Protein AF-A0AA39N416-F1 (afdb_monomer)

Mean predicted aligned error: 7.19 Å

Nearest PDB structures (foldseek):
  3iay-assembly1_A  TM=9.345E-01  e=3.808E-28  Saccharomyces cerevisiae
  6p1h-assembly1_A  TM=9.348E-01  e=5.097E-28  Saccharomyces cerevisiae S288C
  7kc0-assembly1_A  TM=9.257E-01  e=5.248E-27  Saccharomyces cerevisiae
  6tny-assembly1_A  TM=9.211E-01  e=3.018E-24  Homo sapiens
  8ojd-assembly1_A  TM=7.834E-01  e=2.393E-16  Human alphaherpesvirus 1 strain KOS

Sequence (321 aa):
MSCQDLGGWVKFPAKKYEVMPDAERQCRTQIEIEISHDEVVTYEDRGNSPLRVLSFDIECMYDTENKSVPSIHPIIQISNMVVRMGESEPFLRAIFTLNSCDLIEDVYVCSYSSESKLLEAWQDFIHDVDPDVLTGFNILNFDLWFIIERAQKLATLNVELSRSKGSLAKHVNYNFYSDRYGSREGRNVQIPGRVVLDLFRHLPRNHSTFKLQNYGLKDVAKCLLGDGPDSQKMDLSYQSITELQEGPEANGATRRKMAVYCLQDARLPLKLLHKYGIVEGYLQKGKEKQVPFANLLGPSHALQELGVPNARASQAVISDF

InterPro domains:
  IPR006133 DNA-directed DNA polymerase, family B, exonuclease domain [PF03104] (11-220)
  IPR012337 Ribonuclease H-like superfamily [SSF53098] (7-300)
  IPR036397 Ribonuclease H superfamily [G3DSA:3.30.420.10] (50-276)
  IPR050240 DNA polymerase type-B [PTHR10322] (7-297)

Structure (mmCIF, N/CA/C/O backbone):
data_AF-A0AA39N416-F1
#
_entry.id   AF-A0AA39N416-F1
#
loop_
_atom_site.group_PDB
_atom_site.id
_atom_site.type_symbol
_atom_site.label_atom_id
_atom_site.label_alt_id
_atom_site.label_comp_id
_atom_site.label_asym_id
_atom_site.label_entity_id
_atom_site.label_seq_id
_atom_site.pdbx_PDB_ins_code
_atom_site.Cartn_x
_atom_site.Cartn_y
_atom_site.Cartn_z
_atom_site.occupancy
_atom_site.B_iso_or_equiv
_atom_site.auth_seq_id
_atom_site.auth_comp_id
_atom_site.auth_asym_id
_atom_site.auth_atom_id
_atom_site.pdbx_PDB_model_num
ATOM 1 N N . MET A 1 1 ? 1.320 -17.222 20.325 1.00 38.66 1 MET A N 1
ATOM 2 C CA . MET A 1 1 ? 0.067 -16.943 21.058 1.00 38.66 1 MET A CA 1
ATOM 3 C C . MET A 1 1 ? -0.750 -16.023 20.176 1.00 38.66 1 MET A C 1
ATOM 5 O O . MET A 1 1 ? -0.253 -14.949 19.870 1.00 38.66 1 MET A O 1
ATOM 9 N N . SER A 1 2 ? -1.915 -16.451 19.684 1.00 52.81 2 SER A N 1
ATOM 10 C CA . SER A 1 2 ? -2.815 -15.544 18.963 1.00 52.81 2 SER A CA 1
ATOM 11 C C . SER A 1 2 ? -3.306 -14.498 19.960 1.00 52.81 2 SER A C 1
ATOM 13 O O . SER A 1 2 ? -4.008 -14.850 20.908 1.00 52.81 2 SER A O 1
ATOM 15 N N . CYS A 1 3 ? -2.877 -13.249 19.804 1.00 59.75 3 CYS A N 1
ATOM 16 C CA . CYS A 1 3 ? -3.347 -12.161 20.649 1.00 59.75 3 CYS A CA 1
ATOM 17 C C . CYS A 1 3 ? -4.825 -11.930 20.311 1.00 59.75 3 CYS A C 1
ATOM 19 O O . CYS A 1 3 ? -5.144 -11.532 19.193 1.00 59.75 3 CYS A O 1
ATOM 21 N N . GLN A 1 4 ? -5.724 -12.312 21.215 1.00 65.69 4 GLN A N 1
ATOM 22 C CA . GLN A 1 4 ? -7.151 -12.020 21.100 1.00 65.69 4 GLN A CA 1
ATOM 23 C C . GLN A 1 4 ? -7.400 -10.594 21.613 1.00 65.69 4 GLN A C 1
ATOM 25 O O . GLN A 1 4 ? -6.540 -10.020 22.281 1.00 65.69 4 GLN A O 1
ATOM 30 N N . ASP A 1 5 ? -8.558 -10.028 21.284 1.00 74.00 5 ASP A N 1
ATOM 31 C CA . ASP A 1 5 ? -9.076 -8.817 21.928 1.00 74.00 5 ASP A CA 1
ATOM 32 C C . ASP A 1 5 ? -8.282 -7.531 21.638 1.00 74.00 5 ASP A C 1
ATOM 34 O O . ASP A 1 5 ? -8.071 -6.683 22.510 1.00 74.00 5 ASP A O 1
ATOM 38 N N . LEU A 1 6 ? -7.844 -7.348 20.392 1.00 73.88 6 LEU A N 1
ATOM 39 C CA . LEU A 1 6 ? -6.970 -6.237 20.000 1.00 73.88 6 LEU A CA 1
ATOM 40 C C . LEU A 1 6 ? -7.717 -4.918 19.731 1.00 73.88 6 LEU A C 1
ATOM 42 O O . LEU A 1 6 ? -7.099 -3.857 19.737 1.00 73.88 6 LEU A O 1
ATOM 46 N N . GLY A 1 7 ? -9.036 -4.957 19.512 1.00 71.25 7 GLY A N 1
ATOM 47 C CA . GLY A 1 7 ? -9.873 -3.792 19.195 1.00 71.25 7 GLY A CA 1
ATOM 48 C C . GLY A 1 7 ? -10.951 -3.492 20.241 1.00 71.25 7 GLY A C 1
ATOM 49 O O . GLY A 1 7 ? -11.209 -4.289 21.144 1.00 71.25 7 GLY A O 1
ATOM 50 N N . GLY A 1 8 ? -11.577 -2.317 20.121 1.00 81.88 8 GLY A N 1
ATOM 51 C CA . GLY A 1 8 ? -12.816 -1.988 20.829 1.00 81.88 8 GLY A CA 1
ATOM 52 C C . GLY A 1 8 ? -14.023 -2.314 19.953 1.00 81.88 8 GLY A C 1
ATOM 53 O O . GLY A 1 8 ? -14.081 -1.867 18.809 1.00 81.88 8 GLY A O 1
ATOM 54 N N . TRP A 1 9 ? -14.977 -3.080 20.481 1.00 86.62 9 TRP A N 1
ATOM 55 C CA . TRP A 1 9 ? -16.228 -3.381 19.790 1.00 86.62 9 TRP A CA 1
ATOM 56 C C . TRP A 1 9 ? -17.312 -2.372 20.160 1.00 86.62 9 TRP A C 1
ATOM 58 O O . TRP A 1 9 ? -17.492 -2.016 21.327 1.00 86.62 9 TRP A O 1
ATOM 68 N N . VAL A 1 10 ? -18.063 -1.943 19.150 1.00 90.56 10 VAL A N 1
ATOM 69 C CA . VAL A 1 10 ? -19.269 -1.128 19.309 1.00 90.56 10 VAL A CA 1
ATOM 70 C C . VAL A 1 10 ? -20.467 -1.885 18.758 1.00 90.56 10 VAL A C 1
ATOM 72 O O . VAL A 1 10 ? -20.343 -2.686 17.829 1.00 90.56 10 VAL A O 1
ATOM 75 N N . LYS A 1 11 ? -21.637 -1.628 19.334 1.00 92.81 11 LYS A N 1
ATOM 76 C CA . LYS A 1 11 ? -22.915 -2.150 18.866 1.00 92.81 11 LYS A CA 1
ATOM 77 C C . LYS A 1 11 ? -23.850 -0.991 18.567 1.00 92.81 11 LYS A C 1
ATOM 79 O O . LYS A 1 11 ? -24.003 -0.077 19.371 1.00 92.81 11 LYS A O 1
ATOM 84 N N . PHE A 1 12 ? -24.521 -1.099 17.429 1.00 95.50 12 PHE A N 1
ATOM 85 C CA . PHE A 1 12 ? -25.603 -0.216 17.018 1.00 95.50 12 PHE A CA 1
ATOM 86 C C . PHE A 1 12 ? -26.931 -0.906 17.365 1.00 95.50 12 PHE A C 1
ATOM 88 O O . PHE A 1 12 ? -27.256 -1.931 16.754 1.00 95.50 12 PHE A O 1
ATOM 95 N N . PRO A 1 13 ? -27.674 -0.454 18.395 1.00 95.56 13 PRO A N 1
ATOM 96 C CA . PRO A 1 13 ? -28.898 -1.127 18.812 1.00 95.56 13 PRO A CA 1
ATOM 97 C C . PRO A 1 13 ? -29.963 -1.105 17.709 1.00 95.56 13 PRO A C 1
ATOM 99 O O . PRO A 1 13 ? -30.133 -0.118 16.994 1.00 95.56 13 PRO A O 1
ATOM 102 N N . ALA A 1 14 ? -30.713 -2.201 17.574 1.00 94.81 14 ALA A N 1
ATOM 103 C CA . ALA A 1 14 ? -31.780 -2.286 16.582 1.00 94.81 14 ALA A CA 1
ATOM 104 C C . ALA A 1 14 ? -32.807 -1.159 16.783 1.00 94.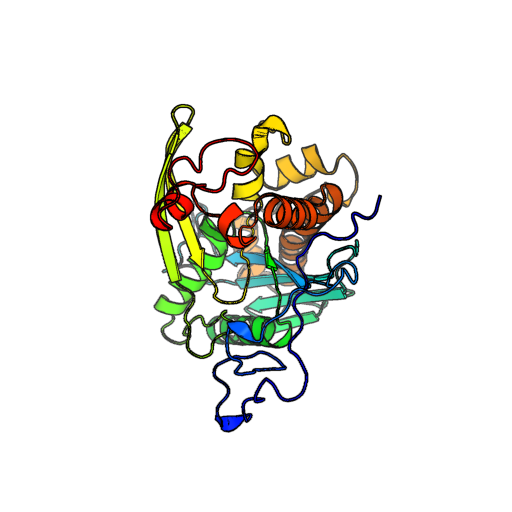81 14 ALA A C 1
ATOM 106 O O . ALA A 1 14 ? -33.177 -0.856 17.918 1.00 94.81 14 ALA A O 1
ATOM 107 N N . LYS A 1 15 ? -33.302 -0.589 15.675 1.00 95.62 15 LYS A N 1
ATOM 108 C CA . LYS A 1 15 ? -34.262 0.534 15.646 1.00 95.62 15 LYS A CA 1
ATOM 109 C C . LYS A 1 15 ? -33.724 1.870 16.182 1.00 95.62 15 LYS A C 1
ATOM 111 O O . LYS A 1 15 ? -34.514 2.791 16.359 1.00 95.62 15 LYS A O 1
ATOM 116 N N . 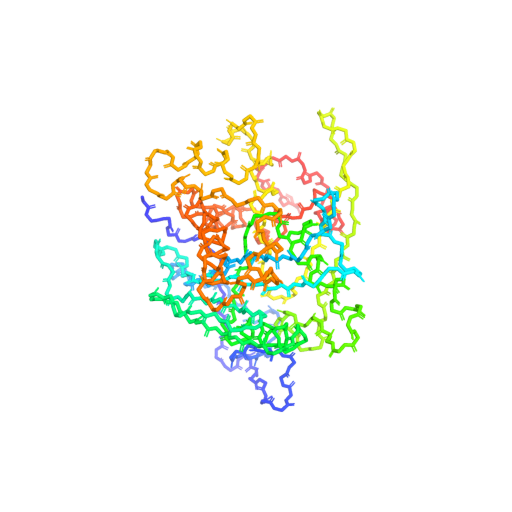LYS A 1 16 ? -32.421 1.976 16.458 1.00 97.50 16 LYS A N 1
ATOM 117 C CA . LYS A 1 16 ? -31.767 3.232 16.864 1.00 97.50 16 LYS A CA 1
ATOM 118 C C . LYS A 1 16 ? -30.955 3.889 15.751 1.00 97.50 16 LYS A C 1
ATOM 120 O O . LYS A 1 16 ? -30.451 4.982 15.953 1.00 97.50 16 LYS A O 1
ATOM 125 N N . TYR A 1 17 ? -30.837 3.230 14.602 1.00 97.19 17 TYR A N 1
ATOM 126 C CA . TYR A 1 17 ? -30.134 3.734 13.431 1.00 97.19 17 TYR A CA 1
ATOM 127 C C . TYR A 1 17 ? -31.017 3.645 12.190 1.00 97.19 17 TYR A C 1
ATOM 129 O O . TYR A 1 17 ? -31.892 2.776 12.097 1.00 97.19 17 TYR A O 1
ATOM 137 N N . GLU A 1 18 ? -30.727 4.504 11.225 1.00 97.19 18 GLU A N 1
ATOM 138 C CA . GLU A 1 18 ? -31.284 4.461 9.880 1.00 97.19 18 GLU A CA 1
ATOM 139 C C . GLU A 1 18 ? -30.221 3.936 8.920 1.00 97.19 18 GLU A C 1
ATOM 141 O O . GLU A 1 18 ? -29.050 4.295 9.018 1.00 97.19 18 GLU A O 1
ATOM 146 N N . VAL A 1 19 ? -30.606 3.039 8.012 1.00 96.31 19 VAL A N 1
ATOM 147 C CA . VAL A 1 19 ? -29.7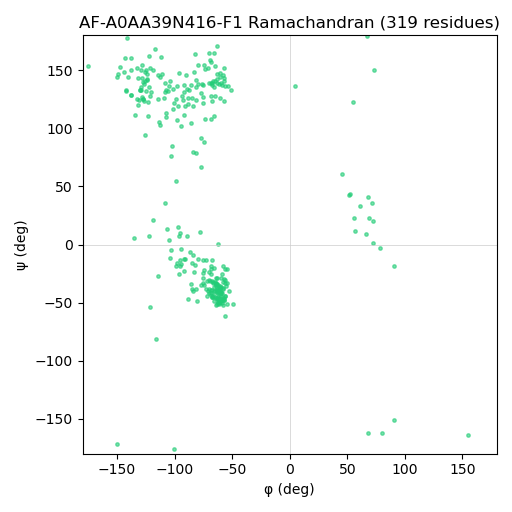08 2.569 6.950 1.00 96.31 19 VAL A CA 1
ATOM 148 C C . VAL A 1 19 ? -29.847 3.516 5.772 1.00 96.31 19 VAL A C 1
ATOM 150 O O . VAL A 1 19 ? -30.957 3.709 5.278 1.00 96.31 19 VAL A O 1
ATOM 153 N N . MET A 1 20 ? -28.729 4.068 5.308 1.00 96.56 20 MET A N 1
ATOM 154 C CA . MET A 1 20 ? -28.727 5.011 4.196 1.00 96.56 20 MET A CA 1
ATOM 155 C C . MET A 1 20 ? -29.115 4.313 2.883 1.00 96.56 20 MET A C 1
ATOM 157 O O . MET A 1 20 ? -28.490 3.303 2.519 1.00 96.56 20 MET A O 1
ATOM 161 N N . PRO A 1 21 ? -30.112 4.837 2.142 1.00 95.12 21 PRO A N 1
ATOM 162 C CA . PRO A 1 21 ? -30.450 4.347 0.811 1.00 95.12 21 PRO A CA 1
ATOM 163 C C . PRO A 1 21 ? -29.255 4.425 -0.143 1.00 95.12 21 PRO A C 1
ATOM 165 O O . PRO A 1 21 ? -28.476 5.373 -0.100 1.00 95.12 21 PRO A O 1
ATOM 168 N N . ASP A 1 22 ? -29.134 3.468 -1.064 1.00 91.75 22 ASP A N 1
ATOM 169 C CA . ASP A 1 22 ? -27.980 3.361 -1.974 1.00 91.75 22 ASP A CA 1
ATOM 170 C C . ASP A 1 22 ? -27.713 4.639 -2.787 1.00 91.75 22 ASP A C 1
ATOM 172 O O . ASP A 1 22 ? -26.555 4.997 -3.012 1.00 91.75 22 ASP A O 1
ATOM 176 N N . ALA A 1 23 ? -28.776 5.342 -3.192 1.00 93.19 23 ALA A N 1
ATOM 177 C CA . ALA A 1 23 ? -28.697 6.597 -3.941 1.00 93.19 23 ALA A CA 1
ATOM 178 C C . ALA A 1 23 ? -28.135 7.774 -3.119 1.00 93.19 23 ALA A C 1
ATOM 180 O O . ALA A 1 23 ? -27.647 8.741 -3.700 1.00 93.19 23 ALA A O 1
ATOM 181 N N . GLU A 1 24 ? -28.188 7.687 -1.790 1.00 94.56 24 GLU A N 1
ATOM 182 C CA . GLU A 1 24 ? -27.774 8.741 -0.856 1.00 94.56 24 GLU A CA 1
ATOM 183 C C . GLU A 1 24 ? -26.421 8.441 -0.194 1.00 94.56 24 GLU A C 1
ATOM 185 O O . GLU A 1 24 ? -25.816 9.330 0.402 1.00 94.56 24 GLU A O 1
ATOM 190 N N . ARG A 1 25 ? -25.904 7.211 -0.344 1.00 93.69 25 ARG A N 1
ATOM 191 C CA . ARG A 1 25 ? -24.628 6.788 0.248 1.00 93.69 25 ARG A CA 1
ATOM 192 C C . ARG A 1 25 ? -23.469 7.667 -0.191 1.00 93.69 25 ARG A C 1
ATOM 194 O O . ARG A 1 25 ? -23.130 7.727 -1.382 1.00 93.69 25 ARG A O 1
ATOM 201 N N . GLN A 1 26 ? -22.777 8.237 0.785 1.00 94.06 26 GLN A N 1
ATOM 202 C CA . GLN A 1 26 ? -21.568 9.028 0.581 1.00 94.06 26 GLN A CA 1
ATOM 203 C C . GLN A 1 26 ? -20.301 8.176 0.657 1.00 94.06 26 GLN A C 1
ATOM 205 O O . GLN A 1 26 ? -19.227 8.630 0.261 1.00 94.06 26 GLN A O 1
ATOM 210 N N . CYS A 1 27 ? -20.404 6.935 1.130 1.00 94.06 27 CYS A N 1
ATOM 211 C CA . CYS A 1 27 ? -19.285 6.018 1.270 1.00 94.06 27 CYS A CA 1
ATOM 212 C C . CYS A 1 27 ? -19.373 4.836 0.293 1.00 94.06 27 CYS A C 1
ATOM 214 O O . CYS A 1 27 ? -20.413 4.514 -0.282 1.00 94.06 27 CYS A O 1
ATOM 216 N N . ARG A 1 28 ? -18.227 4.183 0.088 1.00 92.38 28 ARG A N 1
ATOM 217 C CA . ARG A 1 28 ? -18.050 2.955 -0.706 1.00 92.38 28 ARG A CA 1
ATOM 218 C C . ARG A 1 28 ? -18.233 1.689 0.142 1.00 92.38 28 ARG A C 1
ATOM 220 O O . ARG A 1 28 ? -17.966 0.589 -0.325 1.00 92.38 28 ARG A O 1
ATOM 227 N N . THR A 1 29 ? -18.655 1.834 1.398 1.00 94.00 29 THR A N 1
ATOM 228 C CA . THR A 1 29 ? -18.848 0.722 2.330 1.00 94.00 29 THR A CA 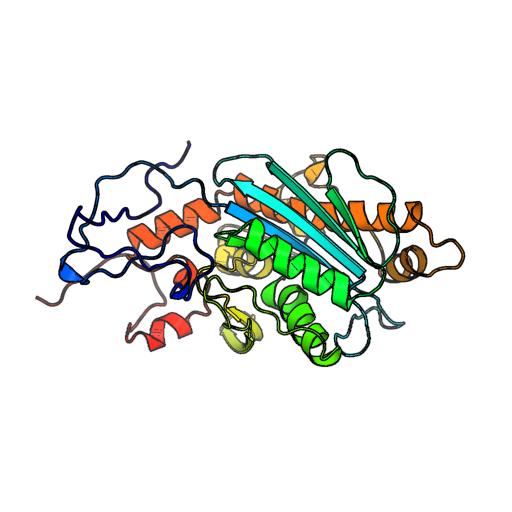1
ATOM 229 C C . THR A 1 29 ? -20.111 -0.072 2.006 1.00 94.00 29 THR A C 1
ATOM 231 O O . THR A 1 29 ? -21.082 0.429 1.437 1.00 94.00 29 THR A O 1
ATOM 234 N N . GLN A 1 30 ? -20.115 -1.343 2.412 1.00 94.06 30 GLN A N 1
ATOM 235 C CA . GLN A 1 30 ? -21.261 -2.237 2.217 1.00 94.06 30 GLN A CA 1
ATOM 236 C C . GLN A 1 30 ? -22.504 -1.762 2.983 1.00 94.06 30 GLN A C 1
ATOM 238 O O . GLN A 1 30 ? -23.626 -1.932 2.506 1.00 94.06 30 GLN A O 1
ATOM 243 N N . ILE A 1 31 ? -22.290 -1.164 4.156 1.00 93.94 31 ILE A N 1
ATOM 244 C CA . ILE A 1 31 ? -23.319 -0.645 5.054 1.00 93.94 31 ILE A CA 1
ATOM 245 C C . ILE A 1 31 ? -22.937 0.794 5.418 1.00 93.94 31 ILE A C 1
ATOM 247 O O . ILE A 1 31 ? -21.785 1.064 5.768 1.00 93.94 31 ILE A O 1
ATOM 251 N N . GLU A 1 32 ? -23.904 1.702 5.330 1.00 96.31 32 GLU A N 1
ATOM 252 C CA . GLU A 1 32 ? -23.809 3.094 5.769 1.00 96.31 32 GLU A CA 1
ATOM 253 C C . GLU A 1 32 ? -25.049 3.374 6.619 1.00 96.31 32 GLU A C 1
ATOM 255 O O . GLU A 1 32 ? -26.170 3.080 6.197 1.00 96.31 32 GLU A O 1
ATOM 260 N N . ILE A 1 33 ? -24.839 3.833 7.852 1.00 95.88 33 ILE A N 1
ATOM 261 C CA . ILE A 1 33 ? -25.911 4.091 8.814 1.00 95.88 33 ILE A CA 1
ATOM 262 C C . ILE A 1 33 ? -25.767 5.485 9.403 1.00 95.88 33 ILE A C 1
ATOM 264 O O . ILE A 1 33 ? -24.651 5.968 9.590 1.00 95.88 33 ILE A O 1
ATOM 268 N N . GLU A 1 34 ? -26.898 6.071 9.764 1.00 96.00 34 GLU A N 1
ATOM 269 C CA . GLU A 1 34 ? -26.972 7.257 10.606 1.00 96.00 34 GLU A CA 1
ATOM 270 C C . GLU A 1 34 ? -27.512 6.858 11.980 1.00 96.00 34 GLU A C 1
ATOM 272 O O . GLU A 1 34 ? -28.484 6.109 12.095 1.00 96.00 34 GLU A O 1
ATOM 277 N N . ILE A 1 35 ? -26.839 7.306 13.037 1.00 96.50 35 ILE A N 1
ATOM 278 C CA . ILE A 1 35 ? -27.197 7.012 14.425 1.00 96.50 35 ILE A CA 1
ATOM 279 C C . ILE A 1 35 ? -26.777 8.177 15.318 1.00 96.50 35 ILE A C 1
ATOM 281 O O . ILE A 1 35 ? -25.718 8.774 15.116 1.00 96.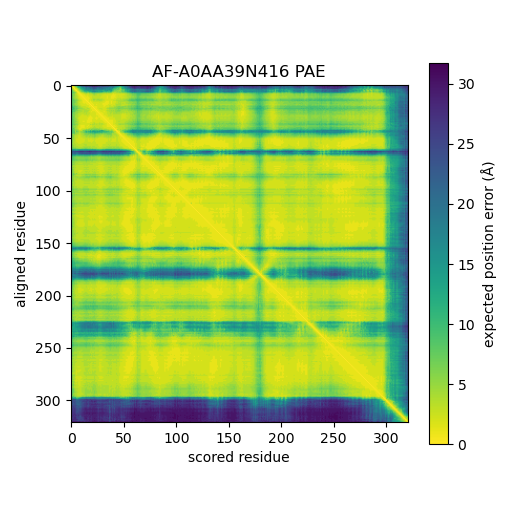50 35 ILE A O 1
ATOM 285 N N . SER A 1 36 ? -27.581 8.474 16.340 1.00 96.88 36 SER A N 1
ATOM 286 C CA . SER A 1 36 ? -27.190 9.434 17.372 1.00 96.88 36 SER A CA 1
ATOM 287 C C . SER A 1 36 ? -26.033 8.892 18.218 1.00 96.88 36 SER A C 1
ATOM 289 O O . SER A 1 36 ? -26.027 7.730 18.623 1.00 96.88 36 SER A O 1
ATOM 291 N N . HIS A 1 37 ? -25.047 9.736 18.514 1.00 92.38 37 HIS A N 1
ATOM 292 C CA . HIS A 1 37 ? -23.815 9.340 19.210 1.00 92.38 37 HIS A CA 1
ATOM 293 C C . HIS A 1 37 ? -24.028 8.673 20.587 1.00 92.38 37 HIS A C 1
ATOM 295 O O . HIS A 1 37 ? -23.236 7.825 20.985 1.00 92.38 37 HIS A O 1
ATOM 301 N N . ASP A 1 38 ? -25.102 9.026 21.292 1.00 95.38 38 ASP A N 1
ATOM 302 C CA . ASP A 1 38 ? -25.491 8.557 22.624 1.00 95.38 38 ASP A CA 1
ATOM 303 C C . ASP A 1 38 ? -26.259 7.227 22.589 1.00 95.38 38 ASP A C 1
ATOM 305 O O . ASP A 1 38 ? -26.453 6.593 23.623 1.00 95.38 38 ASP A O 1
ATOM 309 N N . GLU A 1 39 ? -26.645 6.767 21.397 1.00 96.38 39 GLU A N 1
ATOM 310 C CA . GLU A 1 39 ? -27.249 5.449 21.177 1.00 96.38 39 GLU A CA 1
ATOM 311 C C . GLU A 1 39 ? -26.198 4.374 20.847 1.00 96.38 39 GLU A C 1
ATOM 313 O O . GLU A 1 39 ? -26.501 3.178 20.861 1.00 96.38 39 GLU A O 1
ATOM 318 N N . VAL A 1 40 ? -24.953 4.768 20.548 1.00 93.88 40 VAL A N 1
ATOM 319 C CA . VAL A 1 40 ? -23.848 3.832 20.306 1.00 93.88 40 VAL A CA 1
ATOM 320 C C . VAL A 1 40 ? -23.383 3.262 21.640 1.00 93.88 40 VAL A C 1
ATOM 322 O O . VAL A 1 40 ? -22.953 3.992 22.529 1.00 93.88 40 VAL A O 1
ATOM 325 N N . VAL A 1 41 ? -23.423 1.937 21.776 1.00 92.88 41 VAL A N 1
ATOM 326 C CA . VAL A 1 41 ? -23.005 1.263 23.010 1.00 92.88 41 VAL A CA 1
ATOM 327 C C . VAL A 1 41 ? -21.726 0.472 22.790 1.00 92.88 41 VAL A C 1
ATOM 329 O O . VAL A 1 41 ? -21.491 -0.086 21.713 1.00 92.88 41 VAL A O 1
ATOM 332 N N . THR A 1 42 ? -20.894 0.390 23.825 1.00 88.62 42 THR A N 1
ATOM 333 C CA . THR A 1 42 ? -19.790 -0.569 23.842 1.00 88.62 42 THR A CA 1
ATOM 334 C C . THR A 1 42 ? -20.352 -1.986 23.802 1.00 88.62 42 THR A C 1
ATOM 336 O O . THR A 1 42 ? -21.445 -2.266 24.303 1.00 88.62 42 THR A O 1
ATOM 339 N N . TYR A 1 43 ? -19.623 -2.888 23.160 1.00 85.25 43 TYR A N 1
ATOM 340 C CA . TYR A 1 43 ? -20.005 -4.288 23.076 1.00 85.25 43 TYR A CA 1
ATOM 341 C C . TYR A 1 43 ? -18.916 -5.174 23.670 1.00 85.25 43 TYR A C 1
ATOM 343 O O . TYR A 1 43 ? -17.741 -4.804 23.688 1.00 85.25 43 TYR A O 1
ATOM 351 N N . GLU A 1 44 ? -19.330 -6.330 24.188 1.00 81.12 44 GLU A N 1
ATOM 352 C CA . GLU A 1 44 ? -18.404 -7.359 24.656 1.00 81.12 44 GLU A CA 1
ATOM 353 C C . GLU A 1 44 ? -17.461 -7.789 23.527 1.00 81.12 44 GLU A C 1
ATOM 355 O O . GLU A 1 44 ? -17.809 -7.712 22.343 1.00 81.12 44 GLU A O 1
ATOM 360 N N . ASP A 1 45 ? -16.264 -8.240 23.890 1.00 78.12 45 ASP A N 1
ATOM 361 C CA . ASP A 1 45 ? -15.285 -8.648 22.893 1.00 78.12 45 ASP A CA 1
ATOM 362 C C . ASP A 1 45 ? -15.767 -9.880 22.118 1.00 78.12 45 ASP A C 1
ATOM 364 O O . ASP A 1 45 ? -16.301 -10.839 22.683 1.00 78.12 45 ASP A O 1
ATOM 368 N N . ARG A 1 46 ? -15.594 -9.843 20.798 1.00 80.25 46 ARG A N 1
ATOM 369 C CA . ARG A 1 46 ? -15.917 -10.949 19.883 1.00 80.25 46 ARG A CA 1
ATOM 370 C C . ARG A 1 46 ? -14.671 -11.442 19.153 1.00 80.25 46 ARG A C 1
ATOM 372 O O . ARG A 1 46 ? -14.781 -12.081 18.107 1.00 80.25 46 ARG A O 1
ATOM 379 N N . GLY A 1 47 ? -13.496 -11.160 19.714 1.00 84.38 47 GLY A N 1
ATOM 380 C CA . GLY A 1 47 ? -12.208 -11.440 19.110 1.00 84.38 47 GLY A CA 1
ATOM 381 C C . GLY A 1 47 ? -11.834 -10.387 18.073 1.00 84.38 47 GLY A C 1
ATOM 382 O O . GLY A 1 47 ? -12.368 -9.280 18.034 1.00 84.38 47 GLY A O 1
ATOM 383 N N . ASN A 1 48 ? -10.886 -10.727 17.207 1.00 85.56 48 ASN A N 1
ATOM 384 C CA . ASN A 1 48 ? -10.365 -9.775 16.235 1.00 85.56 48 ASN A CA 1
ATOM 385 C C . ASN A 1 48 ? -11.199 -9.772 14.952 1.00 85.56 48 ASN A C 1
ATOM 387 O O . ASN A 1 48 ? -11.461 -10.827 14.372 1.00 85.56 48 ASN A O 1
ATOM 391 N N . SER A 1 49 ? -11.547 -8.577 14.469 1.00 88.12 49 SER A N 1
ATOM 392 C CA . SER A 1 49 ? -12.082 -8.423 13.115 1.00 88.12 49 SER A CA 1
ATOM 393 C C . SER A 1 49 ? -11.038 -8.889 12.086 1.00 88.12 49 SER A C 1
ATOM 395 O O . SER A 1 49 ? -9.854 -8.572 12.253 1.00 88.12 49 SER A O 1
ATOM 397 N N . PRO A 1 50 ? -11.430 -9.621 11.026 1.00 91.12 50 PRO A N 1
ATOM 398 C CA . PRO A 1 50 ? -10.513 -10.109 9.998 1.00 91.12 50 PRO A CA 1
ATOM 399 C C . PRO A 1 50 ? -10.117 -8.979 9.033 1.00 91.12 50 PRO A C 1
ATOM 401 O O . PRO A 1 50 ? -10.484 -8.998 7.856 1.00 91.12 50 PRO A O 1
ATOM 404 N N . LEU A 1 51 ? -9.387 -7.983 9.545 1.00 95.19 51 LEU A N 1
ATOM 405 C CA . LEU A 1 51 ? -8.991 -6.792 8.794 1.00 95.19 51 LEU A CA 1
ATOM 406 C C . LEU A 1 51 ? -8.236 -7.175 7.521 1.00 95.19 51 LEU A C 1
ATOM 408 O O . LEU A 1 51 ? -7.338 -8.020 7.556 1.00 95.19 51 LEU A O 1
ATOM 412 N N . ARG A 1 52 ? -8.563 -6.525 6.405 1.00 98.31 52 ARG A N 1
ATOM 413 C CA . ARG A 1 52 ? -7.844 -6.701 5.139 1.00 98.31 52 ARG A CA 1
ATOM 414 C C . ARG A 1 52 ? -6.615 -5.800 5.123 1.00 98.31 52 ARG A C 1
ATOM 416 O O . ARG A 1 52 ? -6.734 -4.576 5.179 1.00 98.31 52 ARG A O 1
ATOM 423 N N . VAL A 1 53 ? -5.439 -6.409 5.019 1.00 98.62 53 VAL A N 1
ATOM 424 C CA . VAL A 1 53 ? -4.153 -5.719 4.903 1.00 98.62 53 VAL A CA 1
ATOM 425 C C . VAL A 1 53 ? -3.653 -5.888 3.474 1.00 98.62 53 VAL A C 1
ATOM 427 O O . VAL A 1 53 ? -3.341 -7.002 3.053 1.00 98.62 53 VAL A O 1
ATOM 430 N N . LEU A 1 54 ? -3.594 -4.786 2.730 1.00 98.88 54 LEU A N 1
ATOM 431 C CA . LEU A 1 54 ? -3.044 -4.733 1.380 1.00 98.88 54 LEU A CA 1
ATOM 432 C C . LEU A 1 54 ? -1.636 -4.149 1.436 1.00 98.88 54 LEU A C 1
ATOM 434 O O . LEU A 1 54 ? -1.457 -2.989 1.798 1.00 98.88 54 LEU A O 1
ATOM 438 N N . SER A 1 55 ? -0.653 -4.955 1.052 1.00 98.81 55 SER A N 1
ATOM 439 C CA . SER A 1 55 ? 0.701 -4.493 0.764 1.00 98.81 55 SER A CA 1
ATOM 440 C C . SER A 1 55 ? 0.873 -4.298 -0.730 1.00 98.81 55 SER A C 1
ATOM 442 O O . SER A 1 55 ? 0.431 -5.146 -1.510 1.00 98.81 55 SER A O 1
ATOM 444 N N . PHE A 1 56 ? 1.507 -3.202 -1.120 1.00 98.88 56 PHE A N 1
ATOM 445 C CA . PHE A 1 56 ? 1.763 -2.895 -2.518 1.00 98.88 56 PHE A CA 1
ATOM 446 C C . PHE A 1 56 ? 3.131 -2.233 -2.693 1.00 98.88 56 PHE A C 1
ATOM 448 O O . PHE A 1 56 ? 3.705 -1.715 -1.730 1.00 98.88 56 PHE A O 1
ATOM 455 N N . ASP A 1 57 ? 3.626 -2.287 -3.922 1.00 98.69 57 ASP A N 1
ATOM 456 C CA . ASP A 1 57 ? 4.891 -1.705 -4.369 1.00 98.69 57 ASP A CA 1
ATOM 457 C C . ASP A 1 57 ? 4.749 -1.292 -5.844 1.00 98.69 57 ASP A C 1
ATOM 459 O O . ASP A 1 57 ? 3.989 -1.933 -6.587 1.00 98.69 57 ASP A O 1
ATOM 463 N N . ILE A 1 58 ? 5.415 -0.207 -6.250 1.00 98.56 58 ILE A N 1
ATOM 464 C CA . ILE A 1 58 ? 5.419 0.265 -7.641 1.00 98.56 58 ILE A CA 1
ATOM 465 C C . ILE A 1 58 ? 6.800 0.169 -8.282 1.00 98.56 58 ILE A C 1
ATOM 467 O O . ILE A 1 58 ? 7.814 0.505 -7.677 1.00 98.56 58 ILE A O 1
ATOM 471 N N . GLU A 1 59 ? 6.803 -0.122 -9.581 1.00 97.31 59 GLU A N 1
ATOM 472 C CA . GLU A 1 59 ? 7.957 0.110 -10.445 1.00 97.31 59 GLU A CA 1
ATOM 473 C C . GLU A 1 59 ? 7.686 1.278 -11.381 1.00 97.31 59 GLU A C 1
ATOM 475 O O . GLU A 1 59 ? 6.606 1.395 -11.975 1.00 97.31 59 GLU A O 1
ATOM 480 N N . CYS A 1 60 ? 8.703 2.112 -11.559 1.00 96.12 60 CYS A N 1
ATOM 481 C CA . CYS A 1 60 ? 8.686 3.274 -12.435 1.00 96.12 60 CYS A CA 1
ATOM 482 C C . CYS A 1 60 ? 9.810 3.169 -13.468 1.00 96.12 60 CYS A C 1
ATOM 484 O O . CYS A 1 60 ? 10.784 2.449 -13.277 1.00 96.12 60 CYS A O 1
ATOM 486 N N . MET A 1 61 ? 9.723 3.935 -14.552 1.00 94.25 61 MET A N 1
ATOM 487 C CA . MET A 1 61 ? 10.897 4.153 -15.404 1.00 94.25 61 MET A CA 1
ATOM 488 C C . MET A 1 61 ? 11.951 5.017 -14.690 1.00 94.25 61 MET A C 1
ATOM 490 O O . MET A 1 61 ? 11.642 5.779 -13.764 1.00 94.25 61 MET A O 1
ATOM 494 N N . TYR A 1 62 ? 13.198 4.924 -15.151 1.00 87.81 62 TYR A N 1
ATOM 495 C CA . TYR A 1 62 ? 14.352 5.652 -14.615 1.00 87.81 62 TYR A CA 1
ATOM 496 C C . TYR A 1 62 ? 15.163 6.302 -15.745 1.00 87.81 62 TYR A C 1
ATOM 498 O O . TYR A 1 62 ? 15.203 5.775 -16.859 1.00 87.81 62 TYR A O 1
ATOM 506 N N . ASP A 1 63 ? 15.850 7.408 -15.439 1.00 80.81 63 ASP A N 1
ATOM 507 C CA . ASP A 1 63 ? 16.843 8.035 -16.321 1.00 80.81 63 ASP A CA 1
ATOM 508 C C . ASP A 1 63 ? 18.295 7.692 -15.931 1.00 80.81 63 ASP A C 1
ATOM 510 O O . ASP A 1 63 ? 18.562 6.912 -15.013 1.00 80.81 63 ASP A O 1
ATOM 514 N N . THR A 1 64 ? 19.251 8.293 -16.648 1.00 63.00 64 THR A N 1
ATOM 515 C CA . THR A 1 64 ? 20.703 8.081 -16.525 1.00 63.00 64 THR A CA 1
ATOM 516 C C . THR A 1 64 ? 21.284 8.360 -15.136 1.00 63.00 64 THR A C 1
ATOM 518 O O . THR A 1 64 ? 22.377 7.877 -14.844 1.00 63.00 64 THR A O 1
ATOM 521 N N . GLU A 1 65 ? 20.587 9.104 -14.268 1.00 71.50 65 GLU A N 1
ATOM 522 C CA . GLU A 1 65 ? 21.001 9.321 -12.873 1.00 71.50 65 GLU A CA 1
ATOM 523 C C . GLU A 1 65 ? 20.343 8.339 -11.890 1.00 71.50 65 GLU A C 1
ATOM 525 O O . GLU A 1 65 ? 20.494 8.483 -10.673 1.00 71.50 65 GLU A O 1
ATOM 530 N N . ASN A 1 66 ? 19.655 7.310 -12.401 1.00 67.81 66 ASN A N 1
ATOM 531 C CA . ASN A 1 66 ? 19.003 6.257 -11.625 1.00 67.81 66 ASN A CA 1
ATOM 532 C C . ASN A 1 66 ? 17.908 6.775 -10.676 1.00 67.81 66 ASN A C 1
ATOM 534 O O . ASN A 1 66 ? 17.712 6.235 -9.583 1.00 67.81 66 ASN A O 1
ATOM 538 N N . LYS A 1 67 ? 17.189 7.836 -11.062 1.00 82.38 67 LYS A N 1
ATOM 539 C CA . LYS A 1 67 ? 16.083 8.383 -10.265 1.00 82.38 67 LYS A CA 1
ATOM 540 C C . LYS A 1 67 ? 14.803 8.461 -11.083 1.00 82.38 67 LYS A C 1
ATOM 542 O O . LYS A 1 67 ? 14.785 9.002 -12.181 1.00 82.38 67 LYS A O 1
ATOM 547 N N . SER A 1 68 ? 13.705 7.983 -10.505 1.00 88.75 68 SER A N 1
ATOM 548 C CA . SER A 1 68 ? 12.371 8.241 -11.045 1.00 88.75 68 SER A CA 1
ATOM 549 C C . SER A 1 68 ? 11.883 9.615 -10.600 1.00 88.75 68 SER A C 1
ATOM 551 O O . SER A 1 68 ? 12.061 10.029 -9.452 1.00 88.75 68 SER A O 1
ATOM 553 N N . VAL A 1 69 ? 11.206 10.307 -11.511 1.00 92.56 69 VAL A N 1
ATOM 554 C CA . VAL A 1 69 ? 10.644 11.646 -11.296 1.00 92.56 69 VAL A CA 1
ATOM 555 C C . VAL A 1 69 ? 9.197 11.624 -11.787 1.00 92.56 69 VAL A C 1
ATOM 557 O O . VAL A 1 69 ? 9.011 11.389 -12.981 1.00 92.56 69 VAL A O 1
ATOM 560 N N . PRO A 1 70 ? 8.183 11.895 -10.940 1.00 92.75 70 PRO A N 1
ATOM 561 C CA . PRO A 1 70 ? 6.771 11.737 -11.316 1.00 92.75 70 PRO A CA 1
ATOM 562 C C . PRO A 1 70 ? 6.352 12.518 -12.568 1.00 92.75 70 PRO A C 1
ATOM 564 O O . PRO A 1 70 ? 5.522 12.071 -13.357 1.00 92.75 70 PRO A O 1
ATOM 567 N N . SER A 1 71 ? 6.950 13.689 -12.798 1.00 91.44 71 SER A N 1
ATOM 568 C CA . SER A 1 71 ? 6.636 14.526 -13.960 1.00 91.44 71 SER A CA 1
ATOM 569 C C . SER A 1 71 ? 7.161 13.999 -15.291 1.00 91.44 71 SER A C 1
ATOM 571 O O . SER A 1 71 ? 6.769 14.521 -16.328 1.00 91.44 71 SER A O 1
ATOM 573 N N . ILE A 1 72 ? 8.053 13.012 -15.273 1.00 92.31 72 ILE A N 1
ATOM 574 C CA . ILE A 1 72 ? 8.747 12.510 -16.463 1.00 92.31 72 ILE A CA 1
ATOM 575 C C . ILE A 1 72 ? 8.457 11.021 -16.620 1.00 92.31 72 ILE A C 1
ATOM 577 O O . ILE A 1 72 ? 7.956 10.583 -17.652 1.00 92.31 72 ILE A O 1
ATOM 581 N N . HIS A 1 73 ? 8.713 10.261 -15.564 1.00 94.56 73 HIS A N 1
ATOM 582 C CA . HIS A 1 73 ? 8.810 8.816 -15.614 1.00 94.56 73 HIS A CA 1
ATOM 583 C C . HIS A 1 73 ? 7.464 8.146 -15.309 1.00 94.56 73 HIS A C 1
ATOM 585 O O . HIS A 1 73 ? 6.892 8.423 -14.250 1.00 94.56 73 HIS A O 1
ATOM 591 N N . PRO A 1 74 ? 6.952 7.283 -16.207 1.00 95.94 74 PRO A N 1
ATOM 592 C CA . PRO A 1 74 ? 5.715 6.552 -15.970 1.00 95.94 74 PRO A CA 1
ATOM 593 C C . PRO A 1 74 ? 5.876 5.471 -14.901 1.00 95.94 74 PRO A C 1
ATOM 595 O O . PRO A 1 74 ? 6.949 4.879 -14.751 1.00 95.94 74 PRO A O 1
ATOM 598 N N . ILE A 1 75 ? 4.771 5.185 -14.221 1.00 97.94 75 ILE A N 1
ATOM 599 C CA . ILE A 1 75 ? 4.561 3.961 -13.452 1.00 97.94 75 ILE A CA 1
ATOM 600 C C . ILE A 1 75 ? 4.296 2.830 -14.446 1.00 97.94 75 ILE A C 1
ATOM 602 O O . ILE A 1 75 ? 3.433 2.934 -15.321 1.00 97.94 75 ILE A O 1
ATOM 606 N N . ILE A 1 76 ? 5.055 1.749 -14.316 1.00 98.25 76 ILE A N 1
ATOM 607 C CA . ILE A 1 76 ? 5.051 0.629 -15.261 1.00 98.25 76 ILE A CA 1
ATOM 608 C C . ILE A 1 76 ? 4.526 -0.656 -14.636 1.00 98.25 76 ILE A C 1
ATOM 610 O O . ILE A 1 76 ? 3.971 -1.480 -15.364 1.00 98.25 76 ILE A O 1
ATOM 614 N N . GLN A 1 77 ? 4.645 -0.831 -13.317 1.00 98.69 77 GLN A N 1
ATOM 615 C CA . GLN A 1 77 ? 4.019 -1.941 -12.603 1.00 98.69 77 GLN A CA 1
ATOM 616 C C . GLN A 1 77 ? 3.527 -1.523 -11.219 1.00 98.69 77 GLN A C 1
ATOM 618 O O . GLN A 1 77 ? 4.126 -0.661 -10.585 1.00 98.69 77 GLN A O 1
ATOM 623 N N . ILE A 1 78 ? 2.443 -2.148 -10.758 1.00 98.88 78 ILE A N 1
ATOM 624 C CA . ILE A 1 78 ? 1.964 -2.046 -9.375 1.00 98.88 78 ILE A CA 1
ATOM 625 C C . ILE A 1 78 ? 1.623 -3.447 -8.881 1.00 98.88 78 ILE A C 1
ATOM 627 O O . ILE A 1 78 ? 0.673 -4.076 -9.366 1.00 98.88 78 ILE A O 1
ATOM 631 N N . SER A 1 79 ? 2.404 -3.953 -7.933 1.00 98.75 79 SER A N 1
ATOM 632 C CA . SER A 1 79 ? 2.167 -5.251 -7.307 1.00 98.75 79 SER A CA 1
ATOM 633 C C . SER A 1 79 ? 1.286 -5.105 -6.075 1.00 98.75 79 SER A C 1
ATOM 635 O O . SER A 1 79 ? 1.330 -4.101 -5.376 1.00 98.75 79 SER A O 1
ATOM 637 N N . ASN A 1 80 ? 0.444 -6.102 -5.814 1.00 98.88 80 ASN A N 1
ATOM 638 C CA . ASN A 1 80 ? -0.534 -6.069 -4.735 1.00 98.88 80 ASN A CA 1
ATOM 639 C C . ASN A 1 80 ? -0.645 -7.447 -4.088 1.00 98.88 80 ASN A C 1
ATOM 641 O O . ASN A 1 80 ? -0.827 -8.459 -4.772 1.00 98.88 80 ASN A O 1
ATOM 645 N N . MET A 1 81 ? -0.605 -7.482 -2.760 1.00 98.56 81 MET A N 1
ATOM 646 C CA . MET A 1 81 ? -0.863 -8.676 -1.964 1.00 98.56 81 MET A CA 1
ATOM 647 C C . MET A 1 81 ? -1.821 -8.350 -0.828 1.00 98.56 81 MET A C 1
ATOM 649 O O . MET A 1 81 ? -1.556 -7.453 -0.030 1.00 98.56 81 MET A O 1
ATOM 653 N N . VAL A 1 82 ? -2.922 -9.095 -0.739 1.00 98.75 82 VAL A N 1
ATOM 654 C CA . VAL A 1 82 ? -3.950 -8.898 0.289 1.00 98.75 82 VAL A CA 1
ATOM 655 C C . VAL A 1 82 ? -4.002 -10.104 1.204 1.00 98.75 82 VAL A C 1
ATOM 657 O O . VAL A 1 82 ? -4.199 -11.232 0.752 1.00 98.75 82 VAL A O 1
ATOM 660 N N . VAL A 1 83 ? -3.866 -9.854 2.500 1.00 98.12 83 VAL A N 1
ATOM 661 C CA . VAL A 1 83 ? -3.964 -10.860 3.558 1.00 98.12 83 VAL A CA 1
ATOM 662 C C . VAL A 1 83 ? -5.022 -10.436 4.570 1.00 98.12 83 VAL A C 1
ATOM 664 O O . VAL A 1 83 ? -5.257 -9.241 4.763 1.00 98.12 83 VAL A O 1
ATOM 667 N N . ARG A 1 84 ? -5.688 -11.397 5.216 1.00 96.75 84 ARG A N 1
ATOM 668 C CA . ARG A 1 84 ? -6.494 -11.092 6.403 1.00 96.75 84 ARG A CA 1
ATOM 669 C C . ARG A 1 84 ? -5.593 -11.128 7.626 1.00 96.75 84 ARG A C 1
ATOM 671 O O . ARG A 1 84 ? -4.762 -12.021 7.755 1.00 96.75 84 ARG A O 1
ATOM 678 N N . MET A 1 85 ? -5.749 -10.166 8.527 1.00 92.62 85 MET A N 1
ATOM 679 C CA . MET A 1 85 ? -4.983 -10.128 9.771 1.00 92.62 85 MET A CA 1
ATOM 680 C C . MET A 1 85 ? -5.067 -11.477 10.505 1.00 92.62 85 MET A C 1
ATOM 682 O O . MET A 1 85 ? -6.148 -12.045 10.651 1.00 92.62 85 MET A O 1
ATOM 686 N N . GLY A 1 86 ? -3.916 -11.988 10.949 1.00 86.56 86 GLY A N 1
ATOM 687 C CA . GLY A 1 86 ? -3.776 -13.315 11.554 1.00 86.56 86 GLY A CA 1
ATOM 688 C C . GLY A 1 86 ? -3.467 -14.457 10.574 1.00 86.56 86 GLY A C 1
ATOM 689 O O . GLY A 1 86 ? -2.942 -15.482 11.00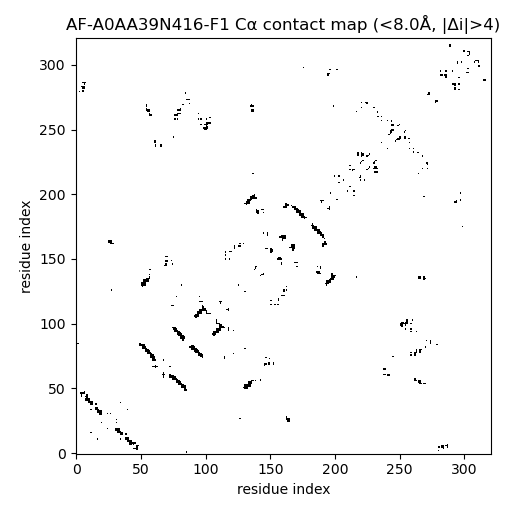9 1.00 86.56 86 GLY A O 1
ATOM 690 N N . GLU A 1 87 ? -3.709 -14.296 9.270 1.00 92.75 87 GLU A N 1
ATOM 691 C CA . GLU A 1 87 ? -3.290 -15.262 8.244 1.00 92.75 87 GLU A CA 1
ATOM 692 C C . GLU A 1 87 ? -1.818 -15.027 7.842 1.00 92.75 87 GLU A C 1
ATOM 694 O O . GLU A 1 87 ? -1.305 -13.906 7.895 1.00 92.75 87 GLU A O 1
ATOM 699 N N . SER A 1 88 ? -1.109 -16.096 7.465 1.00 88.12 88 SER A N 1
ATOM 700 C CA . SER A 1 88 ? 0.319 -16.051 7.097 1.00 88.12 88 SER A CA 1
ATOM 701 C C . SER A 1 88 ? 0.575 -15.900 5.593 1.00 88.12 88 SER A C 1
ATOM 703 O O . SER A 1 88 ? 1.692 -15.557 5.186 1.00 88.12 88 SER A O 1
ATOM 705 N N . GLU A 1 89 ? -0.443 -16.160 4.771 1.00 93.19 89 GLU A N 1
ATOM 706 C CA . GLU A 1 89 ? -0.380 -16.117 3.312 1.00 93.19 89 GLU A CA 1
ATOM 707 C C . GLU A 1 89 ? -1.487 -15.219 2.750 1.00 93.19 89 GLU A C 1
ATOM 709 O O . GLU A 1 89 ? -2.623 -15.282 3.224 1.00 93.19 89 GLU A O 1
ATOM 714 N N . PRO A 1 90 ? -1.189 -14.393 1.733 1.00 96.88 90 PRO A N 1
ATOM 715 C CA . PRO A 1 90 ? -2.198 -13.566 1.093 1.00 96.88 90 PRO A CA 1
ATOM 716 C C . PRO A 1 90 ? -3.207 -14.429 0.326 1.00 96.88 90 PRO A C 1
ATOM 718 O O . PRO A 1 90 ? -2.831 -15.370 -0.376 1.00 96.88 90 PRO A O 1
ATOM 721 N N . PHE A 1 91 ? -4.487 -14.067 0.415 1.00 97.44 91 PHE A N 1
ATOM 722 C CA . PHE A 1 91 ? -5.567 -14.716 -0.334 1.00 97.44 91 PHE A CA 1
ATOM 723 C C . PHE A 1 91 ? -5.733 -14.139 -1.747 1.00 97.44 91 PHE A C 1
ATOM 725 O O . PHE A 1 91 ? -6.401 -14.746 -2.581 1.00 97.44 91 PHE A O 1
ATOM 732 N N . LEU A 1 92 ? -5.152 -12.966 -2.017 1.00 98.50 92 LEU A N 1
ATOM 733 C CA . LEU A 1 92 ? -5.195 -12.308 -3.320 1.00 98.50 92 LEU A CA 1
ATOM 734 C C . LEU A 1 92 ? -3.821 -11.734 -3.664 1.00 98.50 92 LEU A C 1
ATOM 736 O O . LEU A 1 92 ? -3.232 -11.000 -2.870 1.00 98.50 92 LEU A O 1
ATOM 740 N N . ARG A 1 93 ? -3.330 -12.068 -4.858 1.00 98.69 93 ARG A N 1
ATOM 741 C CA . ARG A 1 93 ? -2.080 -11.564 -5.435 1.00 98.69 93 ARG A CA 1
ATOM 742 C C . ARG A 1 93 ? -2.394 -11.020 -6.822 1.00 98.69 93 ARG A C 1
ATOM 744 O O . ARG A 1 93 ? -2.961 -11.746 -7.637 1.00 98.69 93 ARG A O 1
ATOM 751 N N . ALA A 1 94 ? -2.050 -9.769 -7.086 1.00 98.81 94 ALA A N 1
ATOM 752 C CA . ALA A 1 94 ? -2.304 -9.138 -8.375 1.00 98.81 94 ALA A CA 1
ATOM 753 C C . ALA A 1 94 ? -1.128 -8.256 -8.793 1.00 98.81 94 ALA A C 1
ATOM 755 O O . ALA A 1 94 ? -0.504 -7.605 -7.957 1.00 98.81 94 ALA A O 1
ATOM 756 N N . ILE A 1 95 ? -0.843 -8.218 -10.089 1.00 98.88 95 ILE A N 1
ATOM 757 C CA . ILE A 1 95 ? 0.143 -7.322 -10.690 1.00 98.88 95 ILE A CA 1
ATOM 758 C C . ILE A 1 95 ? -0.521 -6.564 -11.836 1.00 98.88 95 ILE A C 1
ATOM 760 O O . ILE A 1 95 ? -1.096 -7.161 -12.744 1.00 98.88 95 ILE A O 1
ATOM 764 N N . PHE A 1 96 ? -0.446 -5.240 -11.781 1.00 98.88 96 PHE A N 1
ATOM 765 C CA . PHE A 1 96 ? -0.944 -4.341 -12.814 1.00 98.88 96 PHE A CA 1
ATOM 766 C C . PHE A 1 96 ? 0.260 -3.897 -13.636 1.00 98.88 96 PHE A C 1
ATOM 768 O O . PHE A 1 96 ? 1.204 -3.374 -13.055 1.00 98.88 96 PHE A O 1
ATOM 775 N N . THR A 1 97 ? 0.273 -4.131 -14.949 1.00 98.81 97 THR A N 1
ATOM 776 C CA . THR A 1 97 ? 1.444 -3.871 -15.803 1.00 98.81 97 THR A CA 1
ATOM 777 C C . THR A 1 97 ? 1.113 -2.941 -16.959 1.00 98.81 97 THR A C 1
ATOM 779 O O . THR A 1 97 ? 0.054 -3.049 -17.578 1.00 98.81 97 THR A O 1
ATOM 782 N N . LEU A 1 98 ? 2.048 -2.056 -17.299 1.00 98.56 98 LEU A N 1
ATOM 783 C CA . LEU A 1 98 ? 2.031 -1.314 -18.549 1.00 98.56 98 LEU A CA 1
ATOM 784 C C . LEU A 1 98 ? 2.607 -2.212 -19.643 1.00 98.56 98 LEU A C 1
ATOM 786 O O . LEU A 1 98 ? 3.740 -2.687 -19.533 1.00 98.56 98 LEU A O 1
ATOM 790 N N . ASN A 1 99 ? 1.833 -2.411 -20.706 1.00 98.31 99 ASN A N 1
ATOM 791 C CA . ASN A 1 99 ? 2.050 -3.403 -21.758 1.00 98.31 99 ASN A CA 1
ATOM 792 C C . ASN A 1 99 ? 1.894 -4.856 -21.266 1.00 98.31 99 ASN A C 1
ATOM 794 O O . ASN A 1 99 ? 1.565 -5.121 -20.108 1.00 98.31 99 ASN A O 1
ATOM 798 N N . SER A 1 100 ? 2.063 -5.809 -22.188 1.00 98.00 100 SER A N 1
ATOM 799 C CA . SER A 1 100 ? 1.825 -7.236 -21.937 1.00 98.00 100 SER A CA 1
ATOM 800 C C . SER A 1 100 ? 2.791 -7.823 -20.913 1.00 98.00 100 SER A C 1
ATOM 802 O O . SER A 1 100 ? 3.982 -7.544 -20.956 1.00 98.00 100 SER A O 1
ATOM 804 N N . CYS A 1 101 ? 2.312 -8.695 -20.040 1.00 98.69 101 CYS A N 1
ATOM 805 C CA . CYS A 1 101 ? 3.137 -9.470 -19.123 1.00 98.69 101 CYS A CA 1
ATOM 806 C C . CYS A 1 101 ? 2.745 -10.940 -19.247 1.00 98.69 101 CYS A C 1
ATOM 808 O O . CYS A 1 101 ? 1.557 -11.260 -19.282 1.00 98.69 101 CYS A O 1
ATOM 810 N N . ASP A 1 102 ? 3.731 -11.831 -19.316 1.00 98.69 102 ASP A N 1
ATOM 811 C CA . ASP A 1 102 ? 3.462 -13.267 -19.304 1.00 98.69 102 ASP A CA 1
ATOM 812 C C . ASP A 1 102 ? 2.855 -13.683 -17.955 1.00 98.69 102 ASP A C 1
ATOM 814 O O . ASP A 1 102 ? 3.103 -13.057 -16.919 1.00 98.69 102 ASP A O 1
ATOM 818 N N . LEU A 1 103 ? 2.076 -14.767 -17.969 1.00 98.38 103 LEU A N 1
ATOM 819 C CA . LEU A 1 103 ? 1.375 -15.269 -16.788 1.00 98.38 103 LEU A CA 1
ATOM 820 C C . LEU A 1 103 ? 2.341 -15.645 -15.653 1.00 98.38 103 LEU A C 1
ATOM 822 O O . LEU A 1 103 ? 3.432 -16.188 -15.864 1.00 98.38 103 LEU A O 1
ATOM 826 N N . ILE A 1 104 ? 1.903 -15.389 -14.423 1.00 98.44 104 ILE A N 1
ATOM 827 C CA . ILE A 1 104 ? 2.594 -15.759 -13.188 1.00 98.44 104 ILE A CA 1
ATOM 828 C C . ILE A 1 104 ? 1.648 -16.661 -12.397 1.00 98.44 104 ILE A C 1
ATOM 830 O O . ILE A 1 104 ? 0.468 -16.352 -12.253 1.00 98.44 104 ILE A O 1
ATOM 834 N N . GLU A 1 105 ? 2.162 -17.792 -11.925 1.00 97.38 105 GLU A N 1
ATOM 835 C CA . GLU A 1 105 ? 1.391 -18.756 -11.137 1.00 97.38 105 GLU A CA 1
ATOM 836 C C . GLU A 1 105 ? 0.824 -18.100 -9.868 1.00 97.38 105 GLU A C 1
ATOM 838 O O . GLU A 1 105 ? 1.511 -17.315 -9.215 1.00 97.38 105 GLU A O 1
ATOM 843 N N . ASP A 1 106 ? -0.439 -18.400 -9.548 1.00 96.81 106 ASP A N 1
ATOM 844 C CA . ASP A 1 106 ? -1.182 -17.862 -8.397 1.00 96.81 106 ASP A CA 1
ATOM 845 C C . ASP A 1 106 ? -1.276 -16.326 -8.311 1.00 96.81 106 ASP A C 1
ATOM 847 O O . ASP A 1 106 ? -1.504 -15.772 -7.227 1.00 96.81 106 ASP A O 1
ATOM 851 N N . VAL A 1 107 ? -1.123 -15.624 -9.440 1.00 98.62 107 VAL A N 1
ATOM 852 C CA . VAL A 1 107 ? -1.209 -14.161 -9.525 1.00 98.62 107 VAL A CA 1
ATOM 853 C C . VAL A 1 107 ? -2.152 -13.738 -10.648 1.00 98.62 107 VAL A C 1
ATOM 855 O O . VAL A 1 107 ? -2.036 -14.184 -11.788 1.00 98.62 107 VAL A O 1
ATOM 858 N N . TYR A 1 108 ? -3.049 -12.799 -10.348 1.00 98.56 108 TYR A N 1
ATOM 859 C CA . TYR A 1 108 ? -3.825 -12.098 -11.369 1.00 98.56 108 TYR A CA 1
ATOM 860 C C . TYR A 1 108 ? -2.928 -11.094 -12.100 1.00 98.56 108 TYR A C 1
ATOM 862 O O . TYR A 1 108 ? -2.535 -10.073 -11.534 1.00 98.56 108 TYR A O 1
ATOM 870 N N . VAL A 1 109 ? -2.583 -11.398 -13.352 1.00 98.75 109 VAL A N 1
ATOM 871 C CA . VAL A 1 109 ? -1.790 -10.516 -14.218 1.00 98.75 109 VAL A CA 1
ATOM 872 C C . VAL A 1 109 ? -2.731 -9.637 -15.038 1.00 98.75 109 VAL A C 1
ATOM 874 O O . VAL A 1 109 ? -3.441 -10.125 -15.916 1.00 98.75 109 VAL A O 1
ATOM 877 N N . CYS A 1 110 ? -2.729 -8.337 -14.753 1.00 98.62 110 CYS A N 1
ATOM 878 C CA . CYS A 1 110 ? -3.596 -7.346 -15.380 1.00 98.62 110 CYS A CA 1
ATOM 879 C C . CYS A 1 110 ? -2.756 -6.381 -16.229 1.00 98.62 110 CYS A C 1
ATOM 881 O O . CYS A 1 110 ? -2.105 -5.487 -15.694 1.00 98.62 110 CYS A O 1
ATOM 883 N N . SER A 1 111 ? -2.759 -6.550 -17.552 1.00 98.62 111 SER A N 1
ATOM 884 C CA . SER A 1 111 ? -1.948 -5.740 -18.471 1.00 98.62 111 SER A CA 1
ATOM 885 C C . SER A 1 111 ? -2.765 -4.655 -19.175 1.00 98.62 111 SER A C 1
ATOM 887 O O . SER A 1 111 ? -3.819 -4.935 -19.743 1.00 98.62 111 SER A O 1
ATOM 889 N N . TYR A 1 112 ? -2.239 -3.430 -19.209 1.00 98.50 112 TYR A N 1
ATOM 890 C CA . TYR A 1 112 ? -2.910 -2.255 -19.769 1.00 98.50 112 TYR A CA 1
ATOM 891 C C . TYR A 1 112 ? -2.065 -1.583 -20.847 1.00 98.50 112 TYR A C 1
ATOM 893 O O . TYR A 1 112 ? -0.840 -1.552 -20.779 1.00 98.50 112 TYR A O 1
ATOM 901 N N . SER A 1 113 ? -2.726 -1.013 -21.854 1.00 97.12 113 SER A N 1
ATOM 902 C CA . SER A 1 113 ? -2.063 -0.348 -22.985 1.00 97.12 113 SER A CA 1
ATOM 903 C C . SER A 1 113 ? -1.587 1.077 -22.681 1.00 97.12 113 SER A C 1
ATOM 905 O O . SER A 1 113 ? -0.913 1.683 -23.505 1.00 97.12 113 SER A O 1
ATOM 907 N N . SER A 1 114 ? -2.015 1.661 -21.561 1.00 96.94 114 SER A N 1
ATOM 908 C CA . SER A 1 114 ? -1.637 3.011 -21.148 1.00 96.94 114 SER A CA 1
ATOM 909 C C . SER A 1 114 ? -1.570 3.112 -19.630 1.00 96.94 114 SER A C 1
ATOM 911 O O . SER A 1 114 ? -2.280 2.403 -18.916 1.00 96.94 114 SER A O 1
ATOM 913 N N . GLU A 1 115 ? -0.735 4.029 -19.149 1.00 96.94 115 GLU A N 1
ATOM 914 C CA . GLU A 1 115 ? -0.544 4.281 -17.721 1.00 96.94 115 GLU A CA 1
ATOM 915 C C . GLU A 1 115 ? -1.832 4.774 -17.045 1.00 96.94 115 GLU A C 1
ATOM 917 O O . GLU A 1 115 ? -2.166 4.306 -15.963 1.00 96.94 115 GLU A O 1
ATOM 922 N N . SER A 1 116 ? -2.613 5.643 -17.699 1.00 96.56 116 SER A N 1
ATOM 923 C CA . SER A 1 116 ? -3.901 6.104 -17.158 1.0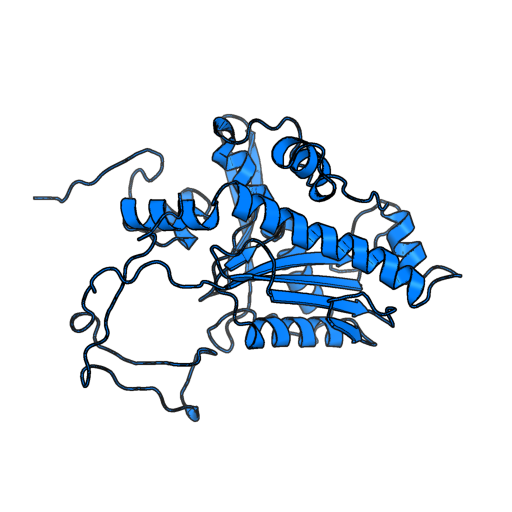0 96.56 116 SER A CA 1
ATOM 924 C C . SER A 1 116 ? -4.850 4.942 -16.860 1.00 96.56 116 SER A C 1
ATOM 926 O O . SER A 1 116 ? -5.385 4.870 -15.761 1.00 96.56 116 SER A O 1
ATOM 928 N N . LYS A 1 117 ?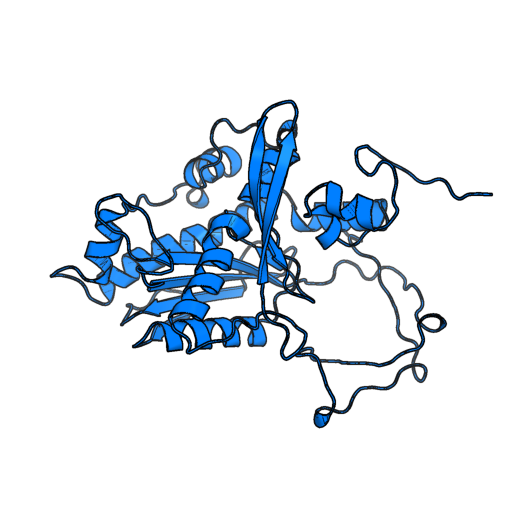 -4.982 3.982 -17.789 1.00 97.12 117 LYS A N 1
ATOM 929 C CA . LYS A 1 117 ? -5.828 2.792 -17.593 1.00 97.12 117 LYS A CA 1
ATOM 930 C C . LYS A 1 117 ? -5.303 1.889 -16.482 1.00 97.12 117 LYS A C 1
ATOM 932 O O . LYS A 1 117 ? -6.093 1.299 -15.756 1.00 97.12 117 LYS A O 1
ATOM 937 N N . LEU A 1 118 ? -3.979 1.777 -16.360 1.00 98.19 118 LEU A N 1
ATOM 938 C CA . LEU A 1 118 ? -3.337 1.035 -15.278 1.00 98.19 118 LEU A CA 1
ATOM 939 C C . LEU A 1 118 ? -3.709 1.644 -13.920 1.00 98.19 118 LEU A C 1
ATOM 941 O O . LEU A 1 118 ? -4.150 0.918 -13.032 1.00 98.19 118 LEU A O 1
ATOM 945 N N . LEU A 1 119 ? -3.568 2.965 -13.772 1.00 98.00 119 LEU A N 1
ATOM 946 C CA . LEU A 1 119 ? -3.864 3.675 -12.525 1.00 98.00 119 LEU A CA 1
ATOM 947 C C . LEU A 1 119 ? -5.362 3.697 -12.195 1.00 98.00 119 LEU A C 1
ATOM 949 O O . LEU A 1 119 ? -5.720 3.518 -11.033 1.00 98.00 119 LEU A O 1
ATOM 953 N N . GLU A 1 120 ? -6.227 3.871 -13.198 1.00 97.31 120 GLU A N 1
ATOM 954 C CA . GLU A 1 120 ? -7.687 3.759 -13.057 1.00 97.31 120 GLU A CA 1
ATOM 955 C C . GLU A 1 120 ? -8.070 2.373 -12.532 1.00 97.31 120 GLU A C 1
ATOM 957 O O . GLU A 1 120 ? -8.719 2.256 -11.496 1.00 97.31 120 GLU A O 1
ATOM 962 N N . ALA A 1 121 ? -7.575 1.315 -13.176 1.00 98.19 121 ALA A N 1
ATOM 963 C CA . ALA A 1 121 ? -7.879 -0.044 -12.758 1.00 98.19 121 ALA A CA 1
ATOM 964 C C . ALA A 1 121 ? -7.283 -0.399 -11.387 1.00 98.19 121 ALA A C 1
ATOM 966 O O . ALA A 1 121 ? -7.876 -1.181 -10.646 1.00 98.19 121 ALA A O 1
ATOM 967 N N . TRP A 1 122 ? -6.124 0.161 -11.023 1.00 98.62 122 TRP A N 1
ATOM 968 C CA . TRP A 1 122 ? -5.573 -0.013 -9.679 1.00 98.62 122 TRP A CA 1
ATOM 969 C C . TRP A 1 122 ? -6.431 0.683 -8.615 1.00 98.62 122 TRP A C 1
ATOM 971 O O . TRP A 1 122 ? -6.659 0.120 -7.546 1.00 98.62 122 TRP A O 1
ATOM 981 N N . GLN A 1 123 ? -6.962 1.875 -8.902 1.00 97.56 123 GLN A N 1
ATOM 982 C CA . GLN A 1 123 ? -7.909 2.542 -8.009 1.00 97.56 123 GLN A CA 1
ATOM 983 C C . GLN A 1 123 ? -9.189 1.716 -7.826 1.00 97.56 123 GLN A C 1
ATOM 985 O O . GLN A 1 123 ? -9.606 1.503 -6.686 1.00 97.56 123 GLN A O 1
ATOM 990 N N . ASP A 1 124 ? -9.774 1.219 -8.918 1.00 97.69 124 ASP A N 1
ATOM 991 C CA . ASP A 1 124 ? -10.972 0.372 -8.872 1.00 97.69 124 ASP A CA 1
ATOM 992 C C . ASP A 1 124 ? -10.704 -0.910 -8.073 1.00 97.69 124 ASP A C 1
ATOM 994 O O . ASP A 1 124 ? -11.487 -1.292 -7.206 1.00 97.69 124 ASP A O 1
ATOM 998 N N . PHE A 1 125 ? -9.527 -1.513 -8.251 1.00 98.62 125 PHE A N 1
ATOM 999 C CA . PHE A 1 125 ? -9.088 -2.653 -7.450 1.00 98.62 125 PHE A CA 1
ATOM 1000 C C . PHE A 1 125 ? -9.034 -2.343 -5.948 1.00 98.62 125 PHE A C 1
ATOM 1002 O O . PHE A 1 125 ? -9.474 -3.160 -5.138 1.00 98.62 125 PHE A O 1
ATOM 1009 N N . ILE A 1 126 ? -8.540 -1.167 -5.544 1.00 98.44 126 ILE A N 1
ATOM 1010 C CA . ILE A 1 126 ? -8.554 -0.746 -4.134 1.00 98.44 126 ILE A CA 1
ATOM 1011 C C . ILE A 1 126 ? -9.993 -0.576 -3.624 1.00 98.44 126 ILE A C 1
ATOM 1013 O O . ILE A 1 126 ? -10.263 -0.888 -2.461 1.00 98.44 126 ILE A O 1
ATOM 1017 N N . HIS A 1 127 ? -10.923 -0.103 -4.459 1.00 97.75 127 HIS A N 1
ATOM 1018 C CA . HIS A 1 127 ? -12.340 0.009 -4.089 1.00 97.75 127 HIS A CA 1
ATOM 1019 C C . HIS A 1 127 ? -12.985 -1.361 -3.901 1.00 97.75 127 HIS A C 1
ATOM 1021 O O . HIS A 1 127 ? -13.654 -1.567 -2.891 1.00 97.75 127 HIS A O 1
ATOM 1027 N N . ASP A 1 128 ? -12.731 -2.295 -4.814 1.00 97.88 128 ASP A N 1
ATOM 1028 C CA . ASP A 1 128 ? -13.314 -3.639 -4.797 1.00 97.88 128 ASP A CA 1
ATOM 1029 C C . ASP A 1 128 ? -12.753 -4.506 -3.661 1.00 97.88 128 ASP A C 1
ATOM 1031 O O . ASP A 1 128 ? -13.485 -5.222 -2.969 1.00 97.88 128 ASP A O 1
ATOM 1035 N N . VAL A 1 129 ? -11.438 -4.436 -3.433 1.00 98.00 129 VAL A N 1
ATOM 1036 C CA . VAL A 1 129 ? -10.772 -5.149 -2.334 1.00 98.00 129 VAL A CA 1
ATOM 1037 C C . VAL A 1 129 ? -11.132 -4.547 -0.978 1.00 98.00 129 VAL A C 1
ATOM 1039 O O . VAL A 1 129 ? -11.160 -5.272 0.018 1.00 98.00 129 VAL A O 1
ATOM 1042 N N . ASP A 1 130 ? -11.397 -3.243 -0.928 1.00 98.12 130 ASP A N 1
ATOM 1043 C CA . ASP A 1 130 ? -11.699 -2.466 0.273 1.00 98.12 130 ASP A CA 1
ATOM 1044 C C . ASP A 1 130 ? -10.752 -2.756 1.465 1.00 98.12 130 ASP A C 1
ATOM 1046 O O . ASP A 1 130 ? -11.200 -3.223 2.515 1.00 98.12 130 ASP A O 1
ATOM 1050 N N . PRO A 1 131 ? -9.428 -2.515 1.341 1.00 98.38 131 PRO A N 1
ATOM 1051 C CA . PRO A 1 131 ? -8.486 -2.793 2.421 1.00 98.38 131 PRO A CA 1
ATOM 1052 C C . PRO A 1 131 ? -8.675 -1.852 3.619 1.00 98.38 131 PRO A C 1
ATOM 1054 O O . PRO A 1 131 ? -8.825 -0.636 3.461 1.00 98.38 131 PRO A O 1
ATOM 1057 N N . ASP A 1 132 ? -8.584 -2.399 4.830 1.00 97.81 132 ASP A N 1
ATOM 1058 C CA . ASP A 1 132 ? -8.585 -1.624 6.075 1.00 97.81 132 ASP A CA 1
ATOM 1059 C C . ASP A 1 132 ? -7.233 -0.954 6.322 1.00 97.81 132 ASP A C 1
ATOM 1061 O O . ASP A 1 132 ? -7.169 0.164 6.839 1.00 97.81 132 ASP A O 1
ATOM 1065 N N . VAL A 1 133 ? -6.151 -1.634 5.928 1.00 98.19 133 VAL A N 1
ATOM 1066 C CA . VAL A 1 133 ? -4.773 -1.158 6.054 1.00 98.19 133 VAL A CA 1
ATOM 1067 C C . VAL A 1 133 ? -4.085 -1.228 4.694 1.00 98.19 133 VAL A C 1
ATOM 1069 O O . VAL A 1 133 ? -3.986 -2.306 4.110 1.00 98.19 133 VAL A O 1
ATOM 1072 N N . LEU A 1 134 ? -3.563 -0.097 4.220 1.00 98.56 134 LEU A N 1
ATOM 1073 C CA . LEU A 1 134 ? -2.558 -0.052 3.162 1.00 98.56 134 LEU A CA 1
ATOM 1074 C C . LEU A 1 134 ? -1.168 -0.059 3.791 1.00 98.56 134 LEU A C 1
ATOM 1076 O O . LEU A 1 134 ? -0.881 0.717 4.706 1.00 98.56 134 LEU A O 1
ATOM 1080 N N . THR A 1 135 ? -0.300 -0.925 3.290 1.00 98.69 135 THR A N 1
ATOM 1081 C CA . THR A 1 135 ? 1.075 -1.070 3.751 1.00 98.69 135 THR A CA 1
ATOM 1082 C C . THR A 1 135 ? 2.036 -1.328 2.595 1.00 98.69 135 THR A C 1
ATOM 1084 O O . THR A 1 135 ? 1.636 -1.368 1.436 1.00 98.69 135 THR A O 1
ATOM 1087 N N . GLY A 1 136 ? 3.318 -1.423 2.920 1.00 98.44 136 GLY A N 1
ATOM 1088 C CA . GLY A 1 136 ? 4.421 -1.549 1.982 1.00 98.44 136 GLY A CA 1
ATOM 1089 C C . GLY A 1 136 ? 5.702 -1.017 2.620 1.00 98.44 136 GLY A C 1
ATOM 1090 O O . GLY A 1 136 ? 5.774 -0.833 3.846 1.00 98.44 136 GLY A O 1
ATOM 1091 N N . PHE A 1 137 ? 6.714 -0.748 1.800 1.00 97.75 137 PHE A N 1
ATOM 1092 C CA . PHE A 1 137 ? 8.002 -0.243 2.262 1.00 97.75 137 PHE A CA 1
ATOM 1093 C C . PHE A 1 137 ? 8.350 1.081 1.582 1.00 97.75 137 PHE A C 1
ATOM 1095 O O . PHE A 1 137 ? 8.682 1.102 0.411 1.00 97.75 137 PHE A O 1
ATOM 1102 N N . ASN A 1 138 ? 8.332 2.181 2.340 1.00 96.44 138 ASN A N 1
ATOM 1103 C CA . ASN A 1 138 ? 8.557 3.552 1.862 1.00 96.44 138 ASN A CA 1
ATOM 1104 C C . ASN A 1 138 ? 7.405 4.144 1.023 1.00 96.44 138 ASN A C 1
ATOM 1106 O O . ASN A 1 138 ? 7.575 5.180 0.372 1.00 96.44 138 ASN A O 1
ATOM 1110 N N . ILE A 1 139 ? 6.205 3.568 1.151 1.00 97.38 139 ILE A N 1
ATOM 1111 C CA . ILE A 1 139 ? 4.997 3.975 0.420 1.00 97.38 139 ILE A CA 1
ATOM 1112 C C . ILE A 1 139 ? 4.584 5.429 0.638 1.00 97.38 139 ILE A C 1
ATOM 1114 O O . ILE A 1 139 ? 3.921 6.015 -0.211 1.00 97.38 139 ILE A O 1
ATOM 1118 N N . LEU A 1 140 ? 4.950 6.046 1.765 1.00 93.31 140 LEU A N 1
ATOM 1119 C CA . LEU A 1 140 ? 4.577 7.435 2.036 1.00 93.31 140 LEU A CA 1
ATOM 1120 C C . LEU A 1 140 ? 5.498 8.432 1.336 1.00 93.31 140 LEU A C 1
ATOM 1122 O O . LEU A 1 140 ? 5.027 9.475 0.883 1.00 93.31 140 LEU A O 1
ATOM 1126 N N . ASN A 1 141 ? 6.800 8.142 1.270 1.00 91.94 141 ASN A N 1
ATOM 1127 C CA . ASN A 1 141 ? 7.764 9.065 0.670 1.00 91.94 141 ASN A CA 1
ATOM 1128 C C . ASN A 1 141 ? 7.983 8.799 -0.820 1.00 91.94 141 ASN A C 1
ATOM 1130 O O . ASN A 1 141 ? 8.426 9.717 -1.514 1.00 91.94 141 ASN A O 1
ATOM 1134 N N . PHE A 1 142 ? 7.693 7.581 -1.285 1.00 95.00 142 PHE A N 1
ATOM 1135 C CA . PHE A 1 142 ? 7.819 7.180 -2.677 1.00 95.00 142 PHE A CA 1
ATOM 1136 C C . PHE A 1 142 ? 6.457 6.815 -3.268 1.00 95.00 142 PHE A C 1
ATOM 1138 O O . PHE A 1 142 ? 5.854 7.693 -3.867 1.00 95.00 142 PHE A O 1
ATOM 1145 N N . ASP A 1 143 ? 5.932 5.610 -3.052 1.00 98.12 143 ASP A N 1
ATOM 1146 C CA . ASP A 1 143 ? 4.855 5.035 -3.872 1.00 98.12 143 ASP A CA 1
ATOM 1147 C C . ASP A 1 143 ? 3.576 5.886 -3.958 1.00 98.12 143 ASP A C 1
ATOM 1149 O O . ASP A 1 143 ? 3.214 6.362 -5.034 1.00 98.12 143 ASP A O 1
ATOM 1153 N N . LEU A 1 144 ? 2.894 6.142 -2.831 1.00 97.12 144 LEU A N 1
ATOM 1154 C CA . LEU A 1 144 ? 1.645 6.919 -2.809 1.00 97.12 144 LEU A CA 1
ATOM 1155 C C . LEU A 1 144 ? 1.870 8.358 -3.273 1.00 97.12 144 LEU A C 1
ATOM 1157 O O . LEU A 1 144 ? 1.040 8.914 -3.989 1.00 97.12 144 LEU A O 1
ATOM 1161 N N . TRP A 1 145 ? 2.981 8.971 -2.860 1.00 95.06 145 TRP A N 1
ATOM 1162 C CA . TRP A 1 145 ? 3.336 10.319 -3.301 1.00 95.06 145 TRP A CA 1
ATOM 1163 C C . TRP A 1 145 ? 3.548 10.363 -4.819 1.00 95.06 145 TRP A C 1
ATOM 1165 O O . TRP A 1 145 ? 3.007 11.244 -5.484 1.00 95.06 145 TRP A O 1
ATOM 1175 N N . PHE A 1 146 ? 4.280 9.391 -5.365 1.00 96.25 146 PHE A N 1
ATOM 1176 C CA . PHE A 1 146 ? 4.582 9.287 -6.785 1.00 96.25 146 PHE A CA 1
ATOM 1177 C C . PHE A 1 146 ? 3.302 9.083 -7.594 1.00 96.25 146 PHE A C 1
ATOM 1179 O O . PHE A 1 146 ? 3.096 9.801 -8.565 1.00 96.25 146 PHE A O 1
ATOM 1186 N N . ILE A 1 147 ? 2.409 8.185 -7.160 1.00 96.94 147 ILE A N 1
ATOM 1187 C CA . ILE A 1 147 ? 1.094 7.971 -7.785 1.00 96.94 147 ILE A CA 1
ATOM 1188 C C . ILE A 1 147 ? 0.280 9.271 -7.808 1.00 96.94 147 ILE A C 1
ATOM 1190 O O . ILE A 1 147 ? -0.253 9.638 -8.855 1.00 96.94 147 ILE A O 1
ATOM 1194 N N . ILE A 1 148 ? 0.203 9.993 -6.682 1.00 94.75 148 ILE A N 1
ATOM 1195 C CA . ILE A 1 148 ? -0.559 11.249 -6.582 1.00 94.75 148 ILE A CA 1
ATOM 1196 C C . ILE A 1 148 ? 0.004 12.311 -7.537 1.00 94.75 148 ILE A C 1
ATOM 1198 O O . ILE A 1 148 ? -0.753 12.910 -8.300 1.00 94.75 148 ILE A O 1
ATOM 1202 N N . GLU A 1 149 ? 1.319 12.533 -7.527 1.00 94.19 149 GLU A N 1
ATOM 1203 C CA . GLU A 1 149 ? 1.981 13.491 -8.423 1.00 94.19 149 GLU A CA 1
ATOM 1204 C C . GLU A 1 149 ? 1.837 13.092 -9.895 1.00 94.19 149 GLU A C 1
ATOM 1206 O O . GLU A 1 149 ? 1.561 13.930 -10.757 1.00 94.19 149 GLU A O 1
ATOM 1211 N N . ARG A 1 150 ? 1.992 11.801 -10.201 1.00 94.94 150 ARG A N 1
ATOM 1212 C CA . ARG A 1 150 ? 1.915 11.285 -11.566 1.00 94.94 150 ARG A CA 1
ATOM 1213 C C . ARG A 1 150 ? 0.510 11.426 -12.139 1.00 94.94 150 ARG A C 1
ATOM 1215 O O . ARG A 1 150 ? 0.360 11.919 -13.255 1.00 94.94 150 ARG A O 1
ATOM 1222 N N . ALA A 1 151 ? -0.517 11.082 -11.367 1.00 93.06 151 ALA A N 1
ATOM 1223 C CA . ALA A 1 151 ? -1.911 11.232 -11.775 1.00 93.06 151 ALA A CA 1
ATOM 1224 C C . ALA A 1 151 ? -2.272 12.697 -12.079 1.00 93.06 151 ALA A C 1
ATOM 1226 O O . ALA A 1 151 ? -2.905 12.979 -13.099 1.00 93.06 151 ALA A O 1
ATOM 1227 N N . GLN A 1 152 ? -1.782 13.646 -11.269 1.00 90.62 152 GLN A N 1
ATOM 1228 C CA . GLN A 1 152 ? -1.945 15.080 -11.540 1.00 90.62 152 GLN A CA 1
ATOM 1229 C C . GLN A 1 152 ? -1.288 15.504 -12.860 1.00 90.62 152 GLN A C 1
ATOM 1231 O O . GLN A 1 152 ? -1.823 16.359 -13.564 1.00 90.62 152 GLN A O 1
ATOM 1236 N N . LYS A 1 153 ? -0.139 14.915 -13.213 1.00 91.56 153 LYS A N 1
ATOM 1237 C CA . LYS A 1 153 ? 0.570 15.214 -14.468 1.00 91.56 153 LYS A CA 1
ATOM 1238 C C . LYS A 1 153 ? -0.091 14.612 -15.694 1.00 91.56 153 LYS A C 1
ATOM 1240 O O . LYS A 1 153 ? -0.087 15.254 -16.740 1.00 91.56 153 LYS A O 1
ATOM 1245 N N . LEU A 1 154 ? -0.676 13.426 -15.566 1.00 88.94 154 LEU A N 1
ATOM 1246 C CA . LEU A 1 154 ? -1.465 12.825 -16.637 1.00 88.94 154 LEU A CA 1
ATOM 1247 C C . LEU A 1 154 ? -2.772 13.595 -16.880 1.00 88.94 154 LEU A C 1
ATOM 1249 O O . LEU A 1 154 ? -3.297 13.548 -17.985 1.00 88.94 154 LEU A O 1
ATOM 1253 N N . ALA A 1 155 ? -3.285 14.310 -15.869 1.00 82.75 155 ALA A N 1
ATOM 1254 C CA . ALA A 1 155 ? -4.547 15.061 -15.899 1.00 82.75 155 ALA A CA 1
ATOM 1255 C C . ALA A 1 155 ? -5.787 14.215 -16.264 1.00 82.75 155 ALA A C 1
ATOM 1257 O O . ALA A 1 155 ? -6.860 14.761 -16.514 1.00 82.75 155 ALA A O 1
ATOM 1258 N N . THR A 1 156 ? -5.654 12.886 -16.274 1.00 74.38 156 THR A N 1
ATOM 1259 C CA . THR A 1 156 ? -6.733 11.950 -16.608 1.00 74.38 156 THR A CA 1
ATOM 1260 C C . THR A 1 156 ? -7.406 11.351 -15.380 1.00 74.38 156 THR A C 1
ATOM 1262 O O . THR A 1 156 ? -8.507 10.831 -15.503 1.00 74.38 156 THR A O 1
ATOM 1265 N N . LEU A 1 157 ? -6.766 11.407 -14.205 1.00 82.62 157 LEU A N 1
ATOM 1266 C CA . LEU A 1 157 ? -7.218 10.685 -13.019 1.00 82.62 157 LEU A CA 1
ATOM 1267 C C . LEU A 1 157 ? -7.125 11.537 -11.752 1.00 82.62 157 LEU A C 1
ATOM 1269 O O . LEU A 1 157 ? -6.070 12.062 -11.399 1.00 82.62 157 LEU A O 1
ATOM 1273 N N . ASN A 1 158 ? -8.236 11.590 -11.026 1.00 87.38 158 ASN A N 1
ATOM 1274 C CA . ASN A 1 158 ? -8.269 12.013 -9.634 1.00 87.38 158 ASN A CA 1
ATOM 1275 C C . ASN A 1 158 ? -8.029 10.785 -8.750 1.00 87.38 158 ASN A C 1
ATOM 1277 O O . ASN A 1 158 ? -8.806 9.840 -8.824 1.00 87.38 158 ASN A O 1
ATOM 1281 N N . VAL A 1 159 ? -6.983 10.801 -7.917 1.00 91.31 159 VAL A N 1
ATOM 1282 C CA . VAL A 1 159 ? -6.631 9.657 -7.056 1.00 91.31 159 VAL A CA 1
ATOM 1283 C C . VAL A 1 159 ? -7.568 9.600 -5.851 1.00 91.31 159 VAL A C 1
ATOM 1285 O O . VAL A 1 159 ? -7.331 10.228 -4.820 1.00 91.31 159 VAL A O 1
ATOM 1288 N N . GLU A 1 160 ? -8.658 8.858 -5.977 1.00 94.56 160 GLU A N 1
ATOM 1289 C CA . GLU A 1 160 ? -9.704 8.701 -4.973 1.00 94.56 160 GLU A CA 1
ATOM 1290 C C . GLU A 1 160 ? -9.568 7.343 -4.275 1.00 94.56 160 GLU A C 1
ATOM 1292 O O . GLU A 1 160 ? -10.309 6.416 -4.554 1.00 94.56 160 GLU A O 1
ATOM 1297 N N . LEU A 1 161 ? -8.614 7.187 -3.355 1.00 95.50 161 LEU A N 1
ATOM 1298 C CA . LEU A 1 161 ? -8.400 5.906 -2.649 1.00 95.50 161 LEU A CA 1
ATOM 1299 C C . LEU A 1 161 ? -9.270 5.745 -1.389 1.00 95.50 161 LEU A C 1
ATOM 1301 O O . LEU A 1 161 ? -9.254 4.695 -0.743 1.00 95.50 161 LEU A O 1
ATOM 1305 N N . SER A 1 162 ? -9.990 6.798 -1.003 1.00 93.88 162 SER A N 1
ATOM 1306 C CA . SER A 1 162 ? -10.784 6.885 0.226 1.00 93.88 162 SER A CA 1
ATOM 1307 C C . SER A 1 162 ? -12.008 5.967 0.211 1.00 93.88 162 SER A C 1
ATOM 1309 O O . SER A 1 162 ? -12.531 5.612 -0.844 1.00 93.88 162 SER A O 1
ATOM 1311 N N . ARG A 1 163 ? -12.515 5.615 1.399 1.00 94.38 163 ARG A N 1
ATOM 1312 C CA . ARG A 1 163 ? -13.861 5.026 1.523 1.00 94.38 163 ARG A CA 1
ATOM 1313 C C . ARG A 1 163 ? -14.967 6.067 1.330 1.00 94.38 163 ARG A C 1
ATOM 1315 O O . ARG A 1 163 ? -16.079 5.687 0.988 1.00 94.38 163 ARG A O 1
ATOM 1322 N N . SER A 1 164 ? -14.678 7.351 1.531 1.00 92.50 164 SER A N 1
ATOM 1323 C CA . SER A 1 164 ? -15.610 8.452 1.261 1.00 92.50 164 SER A CA 1
ATOM 1324 C C . SER A 1 164 ? -15.527 8.858 -0.213 1.00 92.50 164 SER A C 1
ATOM 1326 O O . SER A 1 164 ? -14.438 9.144 -0.718 1.00 92.50 164 SER A O 1
ATOM 1328 N N . LYS A 1 165 ? -16.672 8.869 -0.902 1.00 92.00 165 LYS A N 1
ATOM 1329 C CA . LYS A 1 165 ? -16.768 9.209 -2.325 1.00 92.00 165 LYS A CA 1
ATOM 1330 C C . LYS A 1 165 ? -16.343 10.659 -2.562 1.00 92.00 165 LYS A C 1
ATOM 1332 O O . LYS A 1 165 ? -16.683 11.552 -1.791 1.00 92.00 165 LYS A O 1
ATOM 1337 N N . GLY A 1 166 ? -15.591 10.898 -3.633 1.00 89.50 166 GLY A N 1
ATOM 1338 C CA . GLY A 1 166 ? -15.062 12.220 -3.989 1.00 89.50 166 GLY A CA 1
ATOM 1339 C C . GLY A 1 166 ? -13.924 12.722 -3.088 1.00 89.50 166 GLY A C 1
ATOM 1340 O O . GLY A 1 166 ? -13.413 13.824 -3.295 1.00 89.50 166 GLY A O 1
ATOM 1341 N N . SER A 1 167 ? -13.491 11.934 -2.098 1.00 90.06 167 SER A N 1
ATOM 1342 C CA . SER A 1 167 ? -12.382 12.291 -1.215 1.00 90.06 167 SER A CA 1
ATOM 1343 C C . SER A 1 167 ? -11.044 11.887 -1.839 1.00 90.06 167 SER A C 1
ATOM 1345 O O . SER A 1 167 ? -10.667 10.713 -1.872 1.00 90.06 167 SER A O 1
ATOM 1347 N N . LEU A 1 168 ? -10.317 12.886 -2.341 1.00 88.94 168 LEU A N 1
ATOM 1348 C CA . LEU A 1 168 ? -9.027 12.685 -2.998 1.00 88.94 168 LEU A CA 1
ATOM 1349 C C . LEU A 1 168 ? -7.916 12.404 -1.985 1.00 88.94 168 LEU A C 1
ATOM 1351 O O . LEU A 1 168 ? -7.789 13.107 -0.978 1.00 88.94 168 LEU A O 1
ATOM 1355 N N . ALA A 1 169 ? -7.056 11.438 -2.301 1.00 84.44 169 ALA A N 1
ATOM 1356 C CA . ALA A 1 169 ? -5.804 11.240 -1.594 1.00 84.44 169 ALA A CA 1
ATOM 1357 C C . ALA A 1 169 ? -4.902 12.461 -1.817 1.00 84.44 169 ALA A C 1
ATOM 1359 O O . ALA A 1 169 ? -4.655 12.890 -2.946 1.00 84.44 169 ALA A O 1
ATOM 1360 N N . LYS A 1 170 ? -4.406 13.031 -0.721 1.00 79.69 170 LYS A N 1
ATOM 1361 C CA . LYS A 1 170 ? -3.476 14.161 -0.740 1.00 79.69 170 LYS A CA 1
ATOM 1362 C C . LYS A 1 170 ? -2.244 13.797 0.061 1.00 79.69 170 LYS A C 1
ATOM 1364 O O . LYS A 1 170 ? -2.350 13.173 1.119 1.00 79.69 170 LYS A O 1
ATOM 1369 N N . HIS A 1 171 ? -1.087 14.210 -0.442 1.00 81.69 171 HIS A N 1
ATOM 1370 C CA . HIS A 1 171 ? 0.142 14.150 0.326 1.00 81.69 171 HIS A CA 1
ATOM 1371 C C . HIS A 1 171 ? 0.408 15.509 0.984 1.00 81.69 171 HIS A C 1
ATOM 1373 O O . HIS A 1 171 ? 0.062 16.560 0.446 1.00 81.69 171 HIS A O 1
ATOM 1379 N N . VAL A 1 172 ? 1.021 15.478 2.160 1.00 79.31 172 VAL A N 1
ATOM 1380 C CA . VAL A 1 172 ? 1.446 16.653 2.919 1.00 79.31 172 VAL A CA 1
ATOM 1381 C C . VAL A 1 172 ? 2.909 16.464 3.284 1.00 79.31 172 VAL A C 1
ATOM 1383 O O . VAL A 1 172 ? 3.282 15.436 3.855 1.00 79.31 172 VAL A O 1
ATOM 1386 N N . ASN A 1 173 ? 3.737 17.453 2.962 1.00 80.31 173 ASN A N 1
ATOM 1387 C CA . ASN A 1 173 ? 5.120 17.494 3.420 1.00 80.31 173 ASN A CA 1
ATOM 1388 C C . ASN A 1 173 ? 5.150 18.002 4.863 1.00 80.31 173 ASN A C 1
ATOM 1390 O O . ASN A 1 173 ? 4.443 18.946 5.211 1.00 80.31 173 ASN A O 1
ATOM 1394 N N . TYR A 1 174 ? 5.971 17.390 5.703 1.00 70.50 174 TYR A N 1
ATOM 1395 C CA . TYR A 1 174 ? 6.185 17.830 7.072 1.00 70.50 174 TYR A CA 1
ATOM 1396 C C . TYR A 1 174 ? 7.665 17.755 7.424 1.00 70.50 174 TYR A C 1
ATOM 1398 O O . TYR A 1 174 ? 8.393 16.879 6.957 1.00 70.50 174 TYR A O 1
ATOM 1406 N N . ASN A 1 175 ? 8.091 18.644 8.314 1.00 68.12 175 ASN A N 1
ATOM 1407 C CA . ASN A 1 175 ? 9.430 18.617 8.880 1.00 68.12 175 ASN A CA 1
ATOM 1408 C C . ASN A 1 175 ? 9.364 17.951 10.247 1.00 68.12 175 ASN A C 1
ATOM 1410 O O . ASN A 1 175 ? 8.582 18.342 11.112 1.00 68.12 175 ASN A O 1
ATOM 1414 N N . PHE A 1 176 ? 10.173 16.918 10.440 1.00 62.06 176 PHE A N 1
ATOM 1415 C CA . PHE A 1 176 ? 10.352 16.279 11.729 1.00 62.06 176 PHE A CA 1
ATOM 1416 C C . PHE A 1 176 ? 11.739 16.595 12.257 1.00 62.06 176 PHE A C 1
ATOM 1418 O O . PHE A 1 176 ? 12.738 16.322 11.599 1.00 62.06 176 PHE A O 1
ATOM 1425 N N . TYR A 1 177 ? 11.793 17.124 13.473 1.00 53.50 177 TYR A N 1
ATOM 1426 C CA . TYR A 1 177 ? 13.041 17.362 14.173 1.00 53.50 177 TYR A CA 1
ATOM 1427 C C . TYR A 1 177 ? 13.234 16.323 15.277 1.00 53.50 177 TYR A C 1
ATOM 1429 O O . TYR A 1 177 ? 12.334 16.081 16.087 1.00 53.50 177 TYR A O 1
ATOM 1437 N N . SER A 1 178 ? 14.427 15.734 15.333 1.00 54.22 178 SER A N 1
ATOM 1438 C CA . SER A 1 178 ? 14.873 14.951 16.487 1.00 54.22 178 SER A CA 1
ATOM 1439 C C . SER A 1 178 ? 16.274 15.352 16.912 1.00 54.22 178 SER A C 1
ATOM 1441 O O . SER A 1 178 ? 17.142 15.544 16.066 1.00 54.22 178 SER A O 1
ATOM 1443 N N . ASP A 1 179 ? 16.517 15.361 18.221 1.00 46.03 179 ASP A N 1
ATOM 1444 C CA . ASP A 1 179 ? 17.830 15.699 18.786 1.00 46.03 179 ASP A CA 1
ATOM 1445 C C . ASP A 1 179 ? 18.937 14.753 18.291 1.00 46.03 179 ASP A C 1
ATOM 1447 O O . ASP A 1 179 ? 20.090 15.148 18.165 1.00 46.03 179 ASP A O 1
ATOM 1451 N N . ARG A 1 180 ? 18.585 13.499 17.965 1.00 47.78 180 ARG A N 1
ATOM 1452 C CA . ARG A 1 180 ? 19.532 12.486 17.475 1.00 47.78 180 ARG A CA 1
ATOM 1453 C C . ARG A 1 180 ? 19.769 12.538 15.959 1.00 47.78 180 ARG A C 1
ATOM 1455 O O . ARG A 1 180 ? 20.868 12.209 15.527 1.00 47.78 180 ARG A O 1
ATOM 1462 N N . TYR A 1 181 ? 18.765 12.883 15.149 1.00 52.62 181 TYR A N 1
ATOM 1463 C CA . TYR A 1 181 ? 18.837 12.757 13.680 1.00 52.62 181 TYR A CA 1
ATOM 1464 C C . TYR A 1 181 ? 18.618 14.071 12.920 1.00 52.62 181 TYR A C 1
ATOM 1466 O O . TYR A 1 181 ? 18.526 14.042 11.692 1.00 52.62 181 TYR A O 1
ATOM 1474 N N . GLY A 1 182 ? 18.542 15.199 13.632 1.00 60.59 182 GLY A N 1
ATOM 1475 C CA . GLY A 1 182 ? 18.334 16.525 13.061 1.00 60.59 182 GLY A CA 1
ATOM 1476 C C . GLY A 1 182 ? 16.943 16.712 12.451 1.00 60.59 182 GLY A C 1
ATOM 1477 O O . GLY A 1 182 ? 16.006 15.964 12.751 1.00 60.59 182 GLY A O 1
ATOM 1478 N N . SER A 1 183 ? 16.825 17.736 11.601 1.00 64.56 183 SER A N 1
ATOM 1479 C CA . SER A 1 183 ? 15.633 17.982 10.785 1.00 64.56 183 SER A CA 1
ATOM 1480 C C . SER A 1 183 ? 15.599 17.022 9.599 1.00 64.56 183 SER A C 1
ATOM 1482 O O . SER A 1 183 ? 16.585 16.887 8.874 1.00 64.56 183 SER A O 1
ATOM 1484 N N . ARG A 1 184 ? 14.463 16.362 9.392 1.00 66.81 184 ARG A N 1
ATOM 1485 C CA . ARG A 1 184 ? 14.183 15.536 8.220 1.00 66.81 184 ARG A CA 1
ATOM 1486 C C . ARG A 1 184 ? 12.844 15.928 7.631 1.00 66.81 184 ARG A C 1
ATOM 1488 O O . ARG A 1 184 ? 11.850 16.002 8.353 1.00 66.81 184 ARG A O 1
ATOM 1495 N N . GLU A 1 185 ? 12.821 16.107 6.322 1.00 73.00 185 GLU A N 1
ATOM 1496 C CA . GLU A 1 185 ? 11.574 16.213 5.580 1.00 73.00 185 GLU A CA 1
ATOM 1497 C C . GLU A 1 185 ? 10.963 14.817 5.435 1.00 73.00 185 GLU A C 1
ATOM 1499 O O . GLU A 1 185 ? 11.660 13.824 5.206 1.00 73.00 185 GLU A O 1
ATOM 1504 N N . GLY A 1 186 ? 9.653 14.728 5.607 1.00 77.94 186 GLY A N 1
ATOM 1505 C CA . GLY A 1 186 ? 8.879 13.522 5.373 1.00 77.94 186 GLY A CA 1
ATOM 1506 C C . GLY A 1 186 ? 7.582 13.862 4.665 1.00 77.94 186 GLY A C 1
ATOM 1507 O O . GLY A 1 186 ? 7.116 15.000 4.694 1.00 77.94 186 GLY A O 1
ATOM 1508 N N . ARG A 1 187 ? 6.981 12.858 4.035 1.00 84.25 187 ARG A N 1
ATOM 1509 C CA . ARG A 1 187 ? 5.680 12.995 3.378 1.00 84.25 187 ARG A CA 1
ATOM 1510 C C . ARG A 1 187 ? 4.645 12.174 4.109 1.00 84.25 187 ARG A C 1
ATOM 1512 O O . ARG A 1 187 ? 4.951 11.108 4.631 1.00 84.25 187 ARG A O 1
ATOM 1519 N N . ASN A 1 188 ? 3.416 12.649 4.189 1.00 85.81 188 ASN A N 1
ATOM 1520 C CA . ASN A 1 188 ? 2.313 11.880 4.740 1.00 85.81 188 ASN A CA 1
ATOM 1521 C C . ASN A 1 188 ? 1.162 11.855 3.750 1.00 85.81 188 ASN A C 1
ATOM 1523 O O . ASN A 1 188 ? 0.860 12.884 3.164 1.00 85.81 188 ASN A O 1
ATOM 1527 N N . VAL A 1 189 ? 0.503 10.713 3.611 1.00 87.19 189 VAL A N 1
ATOM 1528 C CA . VAL A 1 189 ? -0.702 10.560 2.799 1.00 87.19 189 VAL A CA 1
ATOM 1529 C C . VAL A 1 189 ? -1.798 10.066 3.722 1.00 87.19 189 VAL A C 1
ATOM 1531 O O . VAL A 1 189 ? -1.604 9.102 4.462 1.00 87.19 189 VAL A O 1
ATOM 1534 N N . GLN A 1 190 ? -2.931 10.759 3.713 1.00 84.50 190 GLN A N 1
ATOM 1535 C CA . GLN A 1 190 ? -4.122 10.346 4.443 1.00 84.50 190 GLN A CA 1
ATOM 1536 C C . GLN A 1 190 ? -5.162 9.847 3.449 1.00 84.50 190 GLN A C 1
ATOM 1538 O O . GLN A 1 190 ? -5.421 10.489 2.433 1.00 84.50 190 GLN A O 1
ATOM 1543 N N . ILE A 1 191 ? -5.747 8.696 3.763 1.00 91.00 191 ILE A N 1
ATOM 1544 C CA . ILE A 1 191 ? -6.786 8.058 2.962 1.00 91.00 191 ILE A CA 1
ATOM 1545 C C . ILE A 1 191 ? -7.969 7.818 3.903 1.00 91.00 191 ILE A C 1
ATOM 1547 O O . ILE A 1 191 ? -7.952 6.839 4.648 1.00 91.00 191 ILE A O 1
ATOM 1551 N N . PRO A 1 192 ? -8.960 8.726 3.968 1.00 89.06 192 PRO A N 1
ATOM 1552 C CA . PRO A 1 192 ? -10.041 8.609 4.940 1.00 89.06 192 PRO A CA 1
ATOM 1553 C C . PRO A 1 192 ? -10.749 7.246 4.883 1.00 89.06 192 PRO A C 1
ATOM 1555 O O . PRO A 1 192 ? -11.013 6.685 3.818 1.00 89.06 192 PRO A O 1
ATOM 1558 N N . GLY A 1 193 ? -11.011 6.685 6.064 1.00 90.44 193 GLY A N 1
ATOM 1559 C CA . GLY A 1 193 ? -11.566 5.339 6.221 1.00 90.44 193 GLY A CA 1
ATOM 1560 C C . GLY A 1 193 ? -10.565 4.188 6.053 1.00 90.44 193 GLY A C 1
ATOM 1561 O O . GLY A 1 193 ? -10.956 3.043 6.271 1.00 90.44 193 GLY A O 1
ATOM 1562 N N . ARG A 1 194 ? -9.294 4.456 5.718 1.00 94.50 194 ARG A N 1
ATOM 1563 C CA . ARG A 1 194 ? -8.225 3.448 5.606 1.00 94.50 194 ARG A CA 1
ATOM 1564 C C . ARG A 1 194 ? -6.994 3.859 6.415 1.00 94.50 194 ARG A C 1
ATOM 1566 O O . ARG A 1 194 ? -6.632 5.032 6.484 1.00 94.50 194 ARG A O 1
ATOM 1573 N N . VAL A 1 195 ? -6.318 2.893 7.026 1.00 94.69 195 VAL A N 1
ATOM 1574 C CA . VAL A 1 195 ? -5.058 3.130 7.743 1.00 94.69 195 VAL A CA 1
ATOM 1575 C C . VAL A 1 195 ? -3.888 2.989 6.772 1.00 94.69 195 VAL A C 1
ATOM 1577 O O . VAL A 1 195 ? -3.822 2.013 6.036 1.00 94.69 195 VAL A O 1
ATOM 1580 N N . VAL A 1 196 ? -2.934 3.925 6.789 1.00 95.31 196 VAL A N 1
ATOM 1581 C CA . VAL A 1 196 ? -1.693 3.824 6.001 1.00 95.31 196 VAL A CA 1
ATOM 1582 C C . VAL A 1 196 ? -0.518 3.535 6.930 1.00 95.31 196 VAL A C 1
ATOM 1584 O O . VAL A 1 196 ? -0.105 4.399 7.706 1.00 95.31 196 VAL A O 1
ATOM 1587 N N . LEU A 1 197 ? 0.024 2.320 6.854 1.00 96.19 197 LEU A N 1
ATOM 1588 C CA . LEU A 1 197 ? 1.135 1.842 7.672 1.00 96.19 197 LEU A CA 1
ATOM 1589 C C . LEU A 1 197 ? 2.365 1.589 6.802 1.00 96.19 197 LEU A C 1
ATOM 1591 O O . LEU A 1 197 ? 2.451 0.593 6.097 1.00 96.19 197 LEU A O 1
ATOM 1595 N N . ASP A 1 198 ? 3.351 2.473 6.889 1.00 96.06 198 ASP A N 1
ATOM 1596 C CA . ASP A 1 198 ? 4.608 2.353 6.146 1.00 96.06 198 ASP A CA 1
ATOM 1597 C C . ASP A 1 198 ? 5.704 1.715 7.015 1.00 96.06 198 ASP A C 1
ATOM 1599 O O . ASP A 1 198 ? 6.101 2.280 8.046 1.00 96.06 198 ASP A O 1
ATOM 1603 N N . LEU A 1 199 ? 6.228 0.556 6.598 1.00 96.44 199 LEU A N 1
ATOM 1604 C CA . LEU A 1 199 ? 7.282 -0.131 7.346 1.00 96.44 199 LEU A CA 1
ATOM 1605 C C . LEU A 1 199 ? 8.595 0.647 7.399 1.00 96.44 199 LEU A C 1
ATOM 1607 O O . LEU A 1 199 ? 9.283 0.602 8.423 1.00 96.44 199 LEU A O 1
ATOM 1611 N N . PHE A 1 200 ? 8.916 1.420 6.362 1.00 93.75 200 PHE A N 1
ATOM 1612 C CA . PHE A 1 200 ? 10.124 2.243 6.344 1.00 93.75 200 PHE A CA 1
ATOM 1613 C C . PHE A 1 200 ? 10.096 3.308 7.447 1.00 93.75 200 PHE A C 1
ATOM 1615 O O . PHE A 1 200 ? 11.128 3.684 8.000 1.00 93.75 200 PHE A O 1
ATOM 1622 N N . ARG A 1 201 ? 8.897 3.754 7.839 1.00 88.50 201 ARG A N 1
ATOM 1623 C CA . ARG A 1 201 ? 8.689 4.646 8.985 1.00 88.50 201 ARG A CA 1
ATOM 1624 C C . ARG A 1 201 ? 8.586 3.891 10.308 1.00 88.50 201 ARG A C 1
ATOM 1626 O O . ARG A 1 201 ? 9.062 4.390 11.330 1.00 88.50 201 ARG A O 1
ATOM 1633 N N . HIS A 1 202 ? 7.944 2.725 10.314 1.00 91.56 202 HIS A N 1
ATOM 1634 C CA . HIS A 1 202 ? 7.741 1.926 11.521 1.00 91.56 202 HIS A CA 1
ATOM 1635 C C . HIS A 1 202 ? 9.064 1.462 12.144 1.00 91.56 202 HIS A C 1
ATOM 1637 O O . HIS A 1 202 ? 9.253 1.615 13.353 1.00 91.56 202 HIS A O 1
ATOM 1643 N N . LEU A 1 203 ? 9.985 0.929 11.334 1.00 91.94 203 LEU A N 1
ATOM 1644 C CA . LEU A 1 203 ? 11.202 0.289 11.838 1.00 91.94 203 LEU A CA 1
ATOM 1645 C C . LEU A 1 203 ? 12.121 1.274 12.591 1.00 91.94 203 LEU A C 1
ATOM 1647 O O . LEU A 1 203 ? 12.421 1.002 13.756 1.00 91.94 203 LEU A O 1
ATOM 1651 N N . PRO A 1 204 ? 12.499 2.454 12.045 1.00 86.25 204 PRO A N 1
ATOM 1652 C CA . PRO A 1 204 ? 13.339 3.407 12.777 1.00 86.25 204 PRO A CA 1
ATOM 1653 C C . PRO A 1 204 ? 12.664 3.969 14.035 1.00 86.25 204 PRO A C 1
ATOM 1655 O O . PRO A 1 204 ? 13.321 4.223 15.047 1.00 86.25 204 PRO A O 1
ATOM 1658 N N . ARG A 1 205 ? 11.336 4.156 14.013 1.00 84.06 205 ARG A N 1
ATOM 1659 C CA . ARG A 1 205 ? 10.584 4.632 15.188 1.00 84.06 205 ARG A CA 1
ATOM 1660 C C . ARG A 1 205 ? 10.628 3.640 16.347 1.00 84.06 205 ARG A C 1
ATOM 1662 O O . ARG A 1 205 ? 10.594 4.060 17.498 1.00 84.06 205 ARG A O 1
ATOM 1669 N N . ASN A 1 206 ? 10.761 2.353 16.045 1.00 86.81 206 ASN A N 1
ATOM 1670 C CA . ASN A 1 206 ? 10.843 1.269 17.018 1.00 86.81 206 ASN A CA 1
ATOM 1671 C C . ASN A 1 206 ? 12.268 0.681 17.096 1.00 86.81 206 ASN A C 1
ATOM 1673 O O . ASN A 1 206 ? 12.440 -0.514 17.319 1.00 86.81 206 ASN A O 1
ATOM 1677 N N . HIS A 1 207 ? 13.302 1.520 16.946 1.00 83.12 207 HIS A N 1
ATOM 1678 C CA . HIS A 1 207 ? 14.720 1.117 16.933 1.00 83.12 207 HIS A CA 1
ATOM 1679 C C . HIS A 1 207 ? 15.199 0.343 18.177 1.00 83.12 207 HIS A C 1
ATOM 1681 O O . HIS A 1 207 ? 16.214 -0.348 18.122 1.00 83.12 207 HIS A O 1
ATOM 1687 N N . SER A 1 208 ? 14.505 0.456 19.316 1.00 85.25 208 SER A N 1
ATOM 1688 C CA . SER A 1 208 ? 14.795 -0.360 20.503 1.00 85.25 208 SER A CA 1
ATOM 1689 C C . SER A 1 208 ? 14.491 -1.844 20.266 1.00 85.25 208 SER A C 1
ATOM 1691 O O . SER A 1 208 ? 15.199 -2.702 20.794 1.00 85.25 208 SER A O 1
ATOM 1693 N N . THR A 1 209 ? 13.472 -2.129 19.450 1.00 87.69 209 THR A N 1
ATOM 1694 C CA . THR A 1 209 ? 13.069 -3.469 19.000 1.00 87.69 209 THR A CA 1
ATOM 1695 C C . THR A 1 209 ? 13.820 -3.870 17.729 1.00 87.69 209 THR A C 1
ATOM 1697 O O . THR A 1 209 ? 14.395 -4.954 17.673 1.00 87.69 209 THR A O 1
ATOM 1700 N N . PHE A 1 210 ? 13.887 -2.981 16.733 1.00 91.38 210 PHE A N 1
ATOM 1701 C CA . PHE A 1 210 ? 14.524 -3.244 15.438 1.00 91.38 210 PHE A CA 1
ATOM 1702 C C . PHE A 1 210 ? 15.906 -2.592 15.361 1.00 91.38 210 PHE A C 1
ATOM 1704 O O . PHE A 1 210 ? 16.072 -1.477 14.865 1.00 91.38 210 PHE A O 1
ATOM 1711 N N . LYS A 1 211 ? 16.922 -3.294 15.868 1.00 87.69 211 LYS A N 1
ATOM 1712 C CA . LYS A 1 211 ? 18.314 -2.821 15.869 1.00 87.69 211 LYS A CA 1
ATOM 1713 C C . LYS A 1 211 ? 18.976 -3.077 14.512 1.00 87.69 211 LYS A C 1
ATOM 1715 O O . LYS A 1 211 ? 19.721 -4.037 14.350 1.00 87.69 211 LYS A O 1
ATOM 1720 N N . LEU A 1 212 ? 18.679 -2.214 13.545 1.00 89.69 212 LEU A N 1
ATOM 1721 C CA . LEU A 1 212 ? 19.165 -2.303 12.167 1.00 89.69 212 LEU A CA 1
ATOM 1722 C C . LEU A 1 212 ? 20.288 -1.293 11.899 1.00 89.69 212 LEU A C 1
ATOM 1724 O O . LEU A 1 212 ? 20.219 -0.148 12.348 1.00 89.69 212 LEU A O 1
ATOM 1728 N N . GLN A 1 213 ? 21.303 -1.713 11.139 1.00 88.88 213 GLN A N 1
ATOM 1729 C CA . GLN A 1 213 ? 22.361 -0.820 10.645 1.00 88.88 213 GLN A CA 1
ATOM 1730 C C . GLN A 1 213 ? 21.943 -0.100 9.356 1.00 88.88 213 GLN A C 1
ATOM 1732 O O . GLN A 1 213 ? 22.207 1.090 9.205 1.00 88.88 213 GLN A O 1
ATOM 1737 N N . ASN A 1 214 ? 21.260 -0.813 8.455 1.00 90.75 214 ASN A N 1
ATOM 1738 C CA . ASN A 1 214 ? 20.701 -0.286 7.214 1.00 90.75 214 ASN A CA 1
ATOM 1739 C C . ASN A 1 214 ? 19.191 -0.567 7.164 1.00 90.75 214 ASN A C 1
ATOM 1741 O O . ASN A 1 214 ? 18.732 -1.622 7.599 1.00 90.75 214 ASN A O 1
ATOM 1745 N N . TYR A 1 215 ? 18.434 0.396 6.643 1.00 91.69 215 TYR A N 1
ATOM 1746 C CA . TYR A 1 215 ? 16.979 0.350 6.509 1.00 91.69 215 TYR A CA 1
ATOM 1747 C C . TYR A 1 215 ? 16.527 0.143 5.056 1.00 91.69 215 TYR A C 1
ATOM 1749 O O . TYR A 1 215 ? 15.358 0.346 4.755 1.00 91.69 215 TYR A O 1
ATOM 1757 N N . GLY A 1 216 ? 17.417 -0.242 4.138 1.00 93.19 216 GLY A N 1
ATOM 1758 C CA . GLY A 1 216 ? 17.015 -0.721 2.814 1.00 93.19 216 GLY A CA 1
ATOM 1759 C C . GLY A 1 216 ? 16.260 -2.050 2.913 1.00 93.19 216 GLY A C 1
ATOM 1760 O O . GLY A 1 216 ? 16.647 -2.914 3.700 1.00 93.19 216 GLY A O 1
ATOM 1761 N N . LEU A 1 217 ? 15.206 -2.238 2.108 1.00 94.19 217 LEU A N 1
ATOM 1762 C CA . LEU A 1 217 ? 14.321 -3.412 2.189 1.00 94.19 217 LEU A CA 1
ATOM 1763 C C . LEU A 1 217 ? 15.088 -4.743 2.139 1.00 94.19 217 LEU A C 1
ATOM 1765 O O . LEU A 1 217 ? 14.791 -5.642 2.917 1.00 94.19 217 LEU A O 1
ATOM 1769 N N . LYS A 1 218 ? 16.119 -4.848 1.290 1.00 91.75 218 LYS A N 1
ATOM 1770 C CA . LYS A 1 218 ? 16.987 -6.034 1.201 1.00 91.75 218 LYS A CA 1
ATOM 1771 C C . LYS A 1 218 ? 17.689 -6.350 2.526 1.00 91.75 218 LYS A C 1
ATOM 1773 O O . LYS A 1 218 ? 17.662 -7.491 2.981 1.00 91.75 218 LYS A O 1
ATOM 1778 N N . ASP A 1 219 ? 18.292 -5.345 3.157 1.00 92.06 219 ASP A N 1
ATOM 1779 C CA . ASP A 1 219 ? 19.016 -5.514 4.421 1.00 92.06 219 ASP A CA 1
ATOM 1780 C C . ASP A 1 219 ? 18.060 -5.792 5.582 1.00 92.06 219 ASP A C 1
ATOM 1782 O O . ASP A 1 219 ? 18.343 -6.637 6.433 1.00 92.06 219 ASP A O 1
ATOM 1786 N N . VAL A 1 220 ? 16.898 -5.133 5.586 1.00 94.50 220 VAL A N 1
ATOM 1787 C CA . VAL A 1 220 ? 15.821 -5.393 6.546 1.00 94.50 220 VAL A CA 1
ATOM 1788 C C . VAL A 1 220 ? 15.315 -6.825 6.411 1.00 94.50 220 VAL A C 1
ATOM 1790 O O . VAL A 1 220 ? 15.245 -7.533 7.413 1.00 94.50 220 VAL A O 1
ATOM 1793 N N . ALA A 1 221 ? 14.992 -7.270 5.195 1.00 93.38 221 ALA A N 1
ATOM 1794 C CA . ALA A 1 221 ? 14.519 -8.623 4.929 1.00 93.38 221 ALA A CA 1
ATOM 1795 C C . ALA A 1 221 ? 15.557 -9.660 5.369 1.00 93.38 221 ALA A C 1
ATOM 1797 O O . ALA A 1 221 ? 15.226 -10.567 6.128 1.00 93.38 221 ALA A O 1
ATOM 1798 N N . LYS A 1 222 ? 16.828 -9.480 4.994 1.00 92.00 222 LYS A N 1
ATOM 1799 C CA . LYS A 1 222 ? 17.921 -10.363 5.418 1.00 92.00 222 LYS A CA 1
ATOM 1800 C C . LYS A 1 222 ? 18.070 -10.416 6.940 1.00 92.00 222 LYS A C 1
ATOM 1802 O O . LYS A 1 222 ? 18.111 -11.495 7.523 1.00 92.00 222 LYS A O 1
ATOM 1807 N N . CYS A 1 223 ? 18.129 -9.260 7.600 1.00 92.69 223 CYS A N 1
ATOM 1808 C CA . CYS A 1 223 ? 18.359 -9.186 9.041 1.00 92.69 223 CYS A CA 1
ATOM 1809 C C . CYS A 1 223 ? 17.173 -9.724 9.855 1.00 92.69 223 CYS A C 1
ATOM 1811 O O . CYS A 1 223 ? 17.371 -10.429 10.844 1.00 92.69 223 CYS A O 1
ATOM 1813 N N . LEU A 1 224 ? 15.944 -9.398 9.449 1.00 93.50 224 LEU A N 1
ATOM 1814 C CA . LEU A 1 224 ? 14.748 -9.689 10.234 1.00 93.50 224 LEU A CA 1
ATOM 1815 C C . LEU A 1 224 ? 14.047 -10.986 9.829 1.00 93.50 224 LEU A C 1
ATOM 1817 O O . LEU A 1 224 ? 13.384 -11.575 10.677 1.00 93.50 224 LEU A O 1
ATOM 1821 N N . LEU A 1 225 ? 14.175 -11.474 8.591 1.00 91.62 225 LEU A N 1
ATOM 1822 C CA . LEU A 1 225 ? 13.583 -12.751 8.159 1.00 91.62 225 LEU A CA 1
ATOM 1823 C C . LEU A 1 225 ? 14.569 -13.932 8.243 1.00 91.62 225 LEU A C 1
ATOM 1825 O O . LEU A 1 225 ? 14.106 -15.063 8.376 1.00 91.62 225 LEU A O 1
ATOM 1829 N N . GLY A 1 226 ? 15.886 -13.690 8.302 1.00 85.75 226 GLY A N 1
ATOM 1830 C CA . GLY A 1 226 ? 16.926 -14.724 8.440 1.00 85.75 226 GLY A CA 1
ATOM 1831 C C . GLY A 1 226 ? 17.440 -15.233 7.090 1.00 85.75 226 GLY A C 1
ATOM 1832 O O . GLY A 1 226 ? 17.402 -14.493 6.119 1.00 85.75 226 GLY A O 1
ATOM 1833 N N . ASP A 1 227 ? 17.896 -16.486 7.003 1.00 79.38 227 ASP A N 1
ATOM 1834 C CA . ASP A 1 227 ? 18.472 -17.080 5.773 1.00 79.38 227 ASP A CA 1
ATOM 1835 C C . ASP A 1 227 ? 17.469 -17.921 4.951 1.00 79.38 227 ASP A C 1
ATOM 1837 O O . ASP A 1 227 ? 17.850 -18.720 4.095 1.00 79.38 227 ASP A O 1
ATOM 1841 N N . GLY A 1 228 ? 16.170 -17.778 5.226 1.00 77.50 228 GLY A N 1
ATOM 1842 C CA . GLY A 1 228 ? 15.117 -18.465 4.476 1.00 77.50 228 GLY A CA 1
ATOM 1843 C C . GLY A 1 228 ? 14.954 -17.939 3.042 1.00 77.50 228 GLY A C 1
ATOM 1844 O O . GLY A 1 228 ? 15.396 -16.837 2.731 1.00 77.50 228 GLY A O 1
ATOM 1845 N N . PRO A 1 229 ? 14.254 -18.673 2.161 1.00 73.88 229 PRO A N 1
ATOM 1846 C CA . PRO A 1 229 ? 14.016 -18.233 0.782 1.00 73.88 229 PRO A CA 1
ATOM 1847 C C . PRO A 1 229 ? 13.301 -16.874 0.709 1.00 73.88 229 PRO A C 1
ATOM 1849 O O . PRO A 1 229 ? 13.580 -16.072 -0.176 1.00 73.88 229 PRO A O 1
ATOM 1852 N N . ASP A 1 230 ? 12.441 -16.578 1.689 1.00 72.19 230 ASP A N 1
ATOM 1853 C CA . ASP A 1 230 ? 11.731 -15.300 1.793 1.00 72.19 230 ASP A CA 1
ATOM 1854 C C . ASP A 1 230 ? 12.657 -14.104 2.099 1.00 72.19 230 ASP A C 1
ATOM 1856 O O . ASP A 1 230 ? 12.207 -12.974 1.981 1.00 72.19 230 ASP A O 1
ATOM 1860 N N . SER A 1 231 ? 13.921 -14.291 2.499 1.00 74.62 231 SER A N 1
ATOM 1861 C CA . SER A 1 231 ? 14.851 -13.177 2.755 1.00 74.62 231 SER A CA 1
ATOM 1862 C C . SER A 1 231 ? 15.743 -12.829 1.563 1.00 74.62 231 SER A C 1
ATOM 1864 O O . SER A 1 231 ? 16.381 -11.772 1.547 1.00 74.62 231 SER A O 1
ATOM 1866 N N . GLN A 1 232 ? 15.785 -13.701 0.553 1.00 77.50 232 GLN A N 1
ATOM 1867 C CA . GLN A 1 232 ? 16.612 -13.529 -0.632 1.00 77.50 232 GLN A CA 1
ATOM 1868 C C . GLN A 1 232 ? 15.887 -12.647 -1.645 1.00 77.50 232 GLN A C 1
ATOM 1870 O O . GLN A 1 232 ? 15.284 -13.132 -2.602 1.00 77.50 232 GLN A O 1
ATOM 1875 N N . LYS A 1 233 ? 15.936 -11.331 -1.419 1.00 80.56 233 LYS A N 1
ATOM 1876 C CA . LYS A 1 233 ? 15.469 -10.347 -2.398 1.00 80.56 233 LYS A CA 1
ATOM 1877 C C . LYS A 1 233 ? 16.279 -10.488 -3.690 1.00 80.56 233 LYS A C 1
ATOM 1879 O O . LYS A 1 233 ? 17.510 -10.431 -3.638 1.00 80.56 233 LYS A O 1
ATOM 1884 N N . MET A 1 234 ? 15.604 -10.655 -4.825 1.00 81.44 234 MET A N 1
ATOM 1885 C CA . MET A 1 234 ? 16.249 -10.566 -6.133 1.00 81.44 234 MET A CA 1
ATOM 1886 C C . MET A 1 234 ? 16.875 -9.173 -6.293 1.00 81.44 234 MET A C 1
ATOM 1888 O O . MET A 1 234 ? 16.282 -8.177 -5.893 1.00 81.44 234 MET A O 1
ATOM 1892 N N . ASP A 1 235 ? 18.075 -9.095 -6.865 1.00 81.12 235 ASP A N 1
ATOM 1893 C CA . ASP A 1 235 ? 18.666 -7.813 -7.243 1.00 81.12 235 ASP A CA 1
ATOM 1894 C C . ASP A 1 235 ? 18.270 -7.477 -8.678 1.00 81.12 235 ASP A C 1
ATOM 1896 O O . ASP A 1 235 ? 18.611 -8.205 -9.614 1.00 81.12 235 ASP A O 1
ATOM 1900 N N . LEU A 1 236 ? 17.579 -6.353 -8.844 1.00 83.94 236 LEU A N 1
ATOM 1901 C CA . LEU A 1 236 ? 17.308 -5.757 -10.142 1.00 83.94 236 LEU A CA 1
ATOM 1902 C C . LEU A 1 236 ? 17.853 -4.328 -10.139 1.00 83.94 236 LEU A C 1
ATOM 1904 O O . LEU A 1 236 ? 17.517 -3.531 -9.267 1.00 83.94 236 LEU A O 1
ATOM 1908 N N . SER A 1 237 ? 18.753 -4.017 -11.075 1.00 84.06 237 SER A N 1
ATOM 1909 C CA . SER A 1 237 ? 19.287 -2.659 -11.203 1.00 84.06 237 SER A CA 1
ATOM 1910 C C . SER A 1 237 ? 18.302 -1.755 -11.943 1.00 84.06 237 SER A C 1
ATOM 1912 O O . SER A 1 237 ? 17.543 -2.223 -12.789 1.00 84.06 237 SER A O 1
ATOM 1914 N N . TYR A 1 238 ? 18.376 -0.447 -11.700 1.00 80.62 238 TYR A N 1
ATOM 1915 C CA . TYR A 1 238 ? 17.552 0.540 -12.407 1.00 80.62 238 TYR A CA 1
ATOM 1916 C C . TYR A 1 238 ? 17.738 0.498 -13.929 1.00 80.62 238 TYR A C 1
ATOM 1918 O O . TYR A 1 238 ? 16.767 0.563 -14.674 1.00 80.62 238 TYR A O 1
ATOM 1926 N N . GLN A 1 239 ? 18.970 0.289 -14.403 1.00 81.44 239 GLN A N 1
ATOM 1927 C CA . GLN A 1 239 ? 19.231 0.080 -15.829 1.00 81.44 239 GLN A CA 1
ATOM 1928 C C . GLN A 1 239 ? 18.491 -1.157 -16.367 1.00 81.44 239 GLN A C 1
ATOM 1930 O O . GLN A 1 239 ? 17.906 -1.108 -17.448 1.00 81.44 239 GLN A O 1
ATOM 1935 N N . SER A 1 240 ? 18.465 -2.245 -15.588 1.00 87.69 240 SER A N 1
ATOM 1936 C CA . SER A 1 240 ? 17.751 -3.464 -15.976 1.00 87.69 240 SER A CA 1
ATOM 1937 C C . SER A 1 240 ? 16.245 -3.229 -16.092 1.00 87.69 240 SER A C 1
ATOM 1939 O O . SER A 1 240 ? 15.613 -3.845 -16.939 1.00 87.69 240 SER A O 1
ATOM 1941 N N . ILE A 1 241 ? 15.657 -2.350 -15.273 1.00 91.06 241 ILE A N 1
ATOM 1942 C CA . ILE A 1 241 ? 14.220 -2.032 -15.322 1.00 91.06 241 ILE A CA 1
ATOM 1943 C C . ILE A 1 241 ? 13.850 -1.438 -16.687 1.00 91.06 241 ILE A C 1
ATOM 1945 O O . ILE A 1 241 ? 12.964 -1.960 -17.366 1.00 91.06 241 ILE A O 1
ATOM 1949 N N . THR A 1 242 ? 14.586 -0.416 -17.134 1.00 90.50 242 THR A N 1
ATOM 1950 C CA . THR A 1 242 ? 14.369 0.219 -18.444 1.00 90.50 242 THR A CA 1
ATOM 1951 C C . THR A 1 242 ? 14.554 -0.778 -19.592 1.00 90.50 242 THR A C 1
ATOM 1953 O O . THR A 1 242 ? 13.722 -0.845 -20.497 1.00 90.50 242 THR A O 1
ATOM 1956 N N . GLU A 1 243 ? 15.601 -1.607 -19.540 1.00 92.56 243 GLU A N 1
ATOM 1957 C CA . GLU A 1 243 ? 15.864 -2.633 -20.558 1.00 92.56 243 GLU A CA 1
ATOM 1958 C C . GLU A 1 243 ? 14.774 -3.719 -20.602 1.00 92.56 243 GLU A C 1
ATOM 1960 O O . GLU A 1 243 ? 14.368 -4.141 -21.684 1.00 92.56 243 GLU A O 1
ATOM 1965 N N . LEU A 1 244 ? 14.257 -4.159 -19.450 1.00 95.25 244 LEU A N 1
ATOM 1966 C CA . LEU A 1 244 ? 13.198 -5.171 -19.387 1.00 95.25 244 LEU A CA 1
ATOM 1967 C C . LEU A 1 244 ? 11.836 -4.631 -19.842 1.00 95.25 244 LEU A C 1
ATOM 1969 O O . LEU A 1 244 ? 11.038 -5.404 -20.383 1.00 95.25 244 LEU A O 1
ATOM 1973 N N . GLN A 1 245 ? 11.563 -3.343 -19.619 1.00 96.19 245 GLN A N 1
ATOM 1974 C CA . GLN A 1 245 ? 10.300 -2.712 -19.991 1.00 96.19 245 GLN A CA 1
ATOM 1975 C C . GLN A 1 245 ? 10.251 -2.329 -21.477 1.00 96.19 245 GLN A C 1
ATOM 1977 O O . GLN A 1 245 ? 9.257 -2.655 -22.137 1.00 96.19 245 GLN A O 1
ATOM 1982 N N . GLU A 1 246 ? 11.299 -1.668 -21.992 1.00 94.38 246 GLU A N 1
ATOM 1983 C CA . GLU A 1 246 ? 11.321 -1.036 -23.329 1.00 94.38 246 GLU A CA 1
ATOM 1984 C C . GLU A 1 246 ? 12.601 -1.297 -24.144 1.00 94.38 246 GLU A C 1
ATOM 1986 O O . GLU A 1 246 ? 12.768 -0.735 -25.227 1.00 94.38 246 GLU A O 1
ATOM 1991 N N . GLY A 1 247 ? 13.524 -2.131 -23.659 1.00 93.00 247 GLY A N 1
ATOM 1992 C CA . GLY A 1 247 ? 14.728 -2.488 -24.410 1.00 93.00 247 GLY A CA 1
ATOM 1993 C C . GLY A 1 247 ? 14.436 -3.246 -25.717 1.00 93.00 247 GLY A C 1
ATOM 1994 O O . GLY A 1 247 ? 13.312 -3.691 -25.950 1.00 93.00 247 GLY A O 1
ATOM 1995 N N . PRO A 1 248 ? 15.454 -3.464 -26.574 1.00 95.25 248 PRO A N 1
ATOM 1996 C CA . PRO A 1 248 ? 15.281 -4.138 -27.868 1.00 95.25 248 PRO A CA 1
ATOM 1997 C C . PRO A 1 248 ? 14.650 -5.536 -27.777 1.00 95.25 248 PRO A C 1
ATOM 1999 O O . PRO A 1 248 ? 13.920 -5.945 -28.673 1.00 95.25 248 PRO A O 1
ATOM 2002 N N . GLU A 1 249 ? 14.899 -6.239 -26.669 1.00 95.50 249 GLU A N 1
ATOM 2003 C CA . GLU A 1 249 ? 14.376 -7.582 -26.389 1.00 95.50 249 GLU A CA 1
ATOM 2004 C C . GLU A 1 249 ? 13.099 -7.564 -25.523 1.00 95.50 249 GLU A C 1
ATOM 2006 O O . GLU A 1 249 ? 12.643 -8.614 -25.064 1.00 95.50 249 GLU A O 1
ATOM 2011 N N . ALA A 1 250 ? 12.521 -6.387 -25.251 1.00 96.81 250 ALA A N 1
ATOM 2012 C CA . ALA A 1 250 ? 11.411 -6.250 -24.317 1.00 96.81 250 ALA A CA 1
ATOM 2013 C C . ALA A 1 250 ? 10.127 -6.912 -24.837 1.00 96.81 250 ALA A C 1
ATOM 2015 O O . ALA A 1 250 ? 9.577 -6.574 -25.886 1.00 96.81 250 ALA A O 1
ATOM 2016 N N . ASN A 1 251 ? 9.593 -7.839 -24.049 1.00 97.94 251 ASN A N 1
ATOM 2017 C CA . ASN A 1 251 ? 8.404 -8.620 -24.364 1.00 97.94 251 ASN A CA 1
ATOM 2018 C C . ASN A 1 251 ? 7.654 -9.012 -23.074 1.00 97.94 251 ASN A C 1
ATOM 2020 O O . ASN A 1 251 ? 7.944 -8.513 -21.985 1.00 97.94 251 ASN A O 1
ATOM 2024 N N . GLY A 1 252 ? 6.645 -9.879 -23.189 1.00 98.19 252 GLY A N 1
ATOM 2025 C CA . GLY A 1 252 ? 5.866 -10.328 -22.032 1.00 98.19 252 GLY A CA 1
ATOM 2026 C C . GLY A 1 252 ? 6.708 -11.045 -20.969 1.00 98.19 252 GLY A C 1
ATOM 2027 O O . GLY A 1 252 ? 6.492 -10.832 -19.774 1.00 98.19 252 GLY A O 1
ATOM 2028 N N . ALA A 1 253 ? 7.722 -11.812 -21.376 1.00 98.12 253 ALA A N 1
ATOM 2029 C CA . ALA A 1 253 ? 8.600 -12.555 -20.477 1.00 98.12 253 ALA A CA 1
ATOM 2030 C C . ALA A 1 253 ? 9.570 -11.640 -19.711 1.00 98.12 253 ALA A C 1
ATOM 2032 O O . ALA A 1 253 ? 9.814 -11.852 -18.519 1.00 98.12 253 ALA A O 1
ATOM 2033 N N . THR A 1 254 ? 10.108 -10.597 -20.355 1.00 97.56 254 THR A N 1
ATOM 2034 C CA . THR A 1 254 ? 10.990 -9.626 -19.680 1.00 97.56 254 THR A CA 1
ATOM 2035 C C . THR A 1 254 ? 10.220 -8.815 -18.641 1.00 97.56 254 THR A C 1
ATOM 2037 O O . THR A 1 254 ? 10.670 -8.687 -17.501 1.00 97.56 254 THR A O 1
ATOM 2040 N N . ARG A 1 255 ? 9.005 -8.362 -18.979 1.00 98.19 255 ARG A N 1
ATOM 2041 C CA . ARG A 1 255 ? 8.117 -7.668 -18.035 1.00 98.19 255 ARG A CA 1
ATOM 2042 C C . ARG A 1 255 ? 7.619 -8.589 -16.921 1.00 98.19 255 ARG A C 1
ATOM 2044 O O . ARG A 1 255 ? 7.515 -8.142 -15.781 1.00 98.19 255 ARG A O 1
ATOM 2051 N N . ARG A 1 256 ? 7.440 -9.888 -17.190 1.00 97.94 256 ARG A N 1
ATOM 2052 C CA . ARG A 1 256 ? 7.186 -10.906 -16.156 1.00 97.94 256 ARG A CA 1
ATOM 2053 C C . ARG A 1 256 ? 8.332 -11.023 -15.155 1.00 97.94 256 ARG A C 1
ATOM 2055 O O . ARG A 1 256 ? 8.078 -11.152 -13.962 1.00 97.94 256 ARG A O 1
ATOM 2062 N N . LYS A 1 257 ? 9.591 -10.971 -15.602 1.00 96.19 257 LYS A N 1
ATOM 2063 C CA . LYS A 1 257 ? 10.752 -11.005 -14.693 1.00 96.19 257 LYS A CA 1
ATOM 2064 C C . LYS A 1 257 ? 10.723 -9.834 -13.705 1.00 96.19 257 LYS A C 1
ATOM 2066 O O . LYS A 1 257 ? 10.932 -10.046 -12.515 1.00 96.19 257 LYS A O 1
ATOM 2071 N N . MET A 1 258 ? 10.415 -8.634 -14.193 1.00 96.12 258 MET A N 1
ATOM 2072 C CA . MET A 1 258 ? 10.235 -7.444 -13.357 1.00 96.12 258 MET A CA 1
ATOM 2073 C C . MET A 1 258 ? 9.015 -7.564 -12.433 1.00 96.12 258 MET A C 1
ATOM 2075 O O . MET A 1 258 ? 9.114 -7.261 -11.251 1.00 96.12 258 MET A O 1
ATOM 2079 N N . ALA A 1 259 ? 7.909 -8.130 -12.923 1.00 98.00 259 ALA A N 1
ATOM 2080 C CA . ALA A 1 259 ? 6.707 -8.349 -12.119 1.00 98.00 259 ALA A CA 1
ATOM 2081 C C . ALA A 1 259 ? 6.958 -9.284 -10.932 1.00 98.00 259 ALA A C 1
ATOM 2083 O O . ALA A 1 259 ? 6.462 -9.032 -9.838 1.00 98.00 259 ALA A O 1
ATOM 2084 N N . VAL A 1 260 ? 7.754 -10.343 -11.116 1.00 96.56 260 VAL A N 1
ATOM 2085 C CA . VAL A 1 260 ? 8.157 -11.242 -10.020 1.00 96.56 260 VAL A CA 1
ATOM 2086 C C . VAL A 1 260 ? 8.988 -10.503 -8.967 1.00 96.56 260 VAL A C 1
ATOM 2088 O O . VAL A 1 260 ? 8.796 -10.745 -7.776 1.00 96.56 260 VAL A O 1
ATOM 2091 N N . TYR A 1 261 ? 9.871 -9.593 -9.388 1.00 95.31 261 TYR A N 1
ATOM 2092 C CA . TYR A 1 261 ? 10.632 -8.730 -8.481 1.00 95.31 261 TYR A CA 1
ATOM 2093 C C . TYR A 1 261 ? 9.707 -7.782 -7.698 1.00 95.31 261 TYR A C 1
ATOM 2095 O O . TYR A 1 261 ? 9.710 -7.821 -6.472 1.00 95.31 261 TYR A O 1
ATOM 2103 N N . CYS A 1 262 ? 8.829 -7.040 -8.378 1.00 97.31 262 CYS A N 1
ATOM 2104 C CA . CYS A 1 262 ? 7.883 -6.120 -7.737 1.00 97.31 262 CYS A CA 1
ATOM 2105 C C . CYS A 1 262 ? 6.937 -6.853 -6.759 1.00 97.31 262 CYS A C 1
ATOM 2107 O O . CYS A 1 262 ? 6.728 -6.428 -5.625 1.00 97.31 262 CYS A O 1
ATOM 2109 N N . LEU A 1 263 ? 6.428 -8.038 -7.130 1.00 97.62 263 LEU A N 1
ATOM 2110 C CA . LEU A 1 263 ? 5.635 -8.890 -6.228 1.00 97.62 263 LEU A CA 1
ATOM 2111 C C . LEU A 1 263 ? 6.413 -9.297 -4.970 1.00 97.62 263 LEU A C 1
ATOM 2113 O O . LEU A 1 263 ? 5.828 -9.388 -3.889 1.00 97.62 263 LEU A O 1
ATOM 2117 N N . GLN A 1 264 ? 7.718 -9.555 -5.078 1.00 95.44 264 GLN A N 1
ATOM 2118 C CA . GLN A 1 264 ? 8.546 -9.830 -3.907 1.00 95.44 264 GLN A CA 1
ATOM 2119 C C . GLN A 1 264 ? 8.598 -8.612 -2.972 1.00 95.44 264 GLN A C 1
ATOM 2121 O O . GLN A 1 264 ? 8.474 -8.782 -1.755 1.00 95.44 264 GLN A O 1
ATOM 2126 N N . ASP A 1 265 ? 8.677 -7.402 -3.522 1.00 96.12 265 ASP A N 1
ATOM 2127 C CA . ASP A 1 265 ? 8.755 -6.154 -2.757 1.00 96.12 265 ASP A CA 1
ATOM 2128 C C . ASP A 1 265 ? 7.449 -5.824 -2.028 1.00 96.12 265 ASP A C 1
ATOM 2130 O O . ASP A 1 265 ? 7.497 -5.379 -0.881 1.00 96.12 265 ASP A O 1
ATOM 2134 N N . ALA A 1 266 ? 6.290 -6.201 -2.578 1.00 97.62 266 ALA A N 1
ATOM 2135 C CA . ALA A 1 266 ? 5.023 -6.181 -1.840 1.00 97.62 266 ALA A CA 1
ATOM 2136 C C . ALA A 1 266 ? 4.877 -7.332 -0.820 1.00 97.62 266 ALA A C 1
ATOM 2138 O O . ALA A 1 266 ? 4.204 -7.167 0.204 1.00 97.62 266 ALA A O 1
ATOM 2139 N N . ARG A 1 267 ? 5.500 -8.498 -1.044 1.00 96.62 267 ARG A N 1
ATOM 2140 C CA . ARG A 1 267 ? 5.426 -9.663 -0.132 1.00 96.62 267 ARG A CA 1
ATOM 2141 C C . ARG A 1 267 ? 6.214 -9.457 1.156 1.00 96.62 267 ARG A C 1
ATOM 2143 O O . ARG A 1 267 ? 5.738 -9.818 2.236 1.00 96.62 267 ARG A O 1
ATOM 2150 N N . LEU A 1 268 ? 7.430 -8.924 1.050 1.00 96.06 268 LEU A N 1
ATOM 2151 C CA . LEU A 1 268 ? 8.356 -8.779 2.175 1.00 96.06 268 LEU A CA 1
ATOM 2152 C C . LEU A 1 268 ? 7.751 -7.973 3.345 1.00 96.06 268 LEU A C 1
ATOM 2154 O O . LEU A 1 268 ? 7.845 -8.441 4.486 1.00 96.06 268 LEU A O 1
ATOM 2158 N N . PRO A 1 269 ? 7.061 -6.837 3.113 1.00 97.00 269 PRO A N 1
ATOM 2159 C CA . PRO A 1 269 ? 6.344 -6.124 4.160 1.00 97.00 269 PRO A CA 1
ATOM 2160 C C . PRO A 1 269 ? 5.308 -6.975 4.891 1.00 97.00 269 PRO A C 1
ATOM 2162 O O . PRO A 1 269 ? 5.293 -6.968 6.119 1.00 97.00 269 PRO A O 1
ATOM 2165 N N . LEU A 1 270 ? 4.495 -7.770 4.185 1.00 96.94 270 LEU A N 1
ATOM 2166 C CA . LEU A 1 270 ? 3.511 -8.645 4.838 1.00 96.94 270 LEU A CA 1
ATOM 2167 C C . LEU A 1 270 ? 4.179 -9.694 5.726 1.00 96.94 270 LEU A C 1
ATOM 2169 O O . LEU A 1 270 ? 3.730 -9.925 6.848 1.00 96.94 270 LEU A O 1
ATOM 2173 N N . LYS A 1 271 ? 5.280 -10.295 5.259 1.00 95.69 271 LYS A N 1
ATOM 2174 C CA . LYS A 1 271 ? 6.049 -11.264 6.055 1.00 95.69 271 LYS A CA 1
ATOM 2175 C C . LYS A 1 271 ? 6.588 -10.634 7.338 1.00 95.69 271 LYS A C 1
ATOM 2177 O O . LYS A 1 271 ? 6.515 -11.255 8.397 1.00 95.69 271 LYS A O 1
ATOM 2182 N N . LEU A 1 272 ? 7.081 -9.397 7.264 1.00 95.38 272 LEU A N 1
ATOM 2183 C CA . LEU A 1 272 ? 7.545 -8.647 8.433 1.00 95.38 272 LEU A CA 1
ATOM 2184 C C . LEU A 1 272 ? 6.390 -8.284 9.377 1.00 95.38 272 LEU A C 1
ATOM 2186 O O . LEU A 1 272 ? 6.513 -8.498 10.582 1.00 95.38 272 LEU A O 1
ATOM 2190 N N . LEU A 1 273 ? 5.261 -7.795 8.852 1.00 95.88 273 LEU A N 1
ATOM 2191 C CA . LEU A 1 273 ? 4.076 -7.491 9.660 1.00 95.88 273 LEU A CA 1
ATOM 2192 C C . LEU A 1 273 ? 3.597 -8.715 10.436 1.00 95.88 273 LEU A C 1
ATOM 2194 O O . LEU A 1 273 ? 3.398 -8.612 11.644 1.00 95.88 273 LEU A O 1
ATOM 2198 N N . HIS A 1 274 ? 3.482 -9.861 9.761 1.00 94.75 274 HIS A N 1
ATOM 2199 C CA . HIS A 1 274 ? 3.050 -11.115 10.370 1.00 94.75 274 HIS A CA 1
ATOM 2200 C C . HIS A 1 274 ? 4.057 -11.622 11.412 1.00 94.75 274 HIS A C 1
ATOM 2202 O O . HIS A 1 274 ? 3.679 -11.921 12.542 1.00 94.75 274 HIS A O 1
ATOM 2208 N N . LYS A 1 275 ? 5.356 -11.670 11.074 1.00 93.94 275 LYS A N 1
ATOM 2209 C CA . LYS A 1 275 ? 6.406 -12.183 11.974 1.00 93.94 275 LYS A CA 1
ATOM 2210 C C . LYS A 1 275 ? 6.471 -11.426 13.302 1.00 93.94 275 LYS A C 1
ATOM 2212 O O . LYS A 1 275 ? 6.742 -12.035 14.335 1.00 93.94 275 LYS A O 1
ATOM 2217 N N . TYR A 1 276 ? 6.253 -10.113 13.268 1.00 94.25 276 TYR A N 1
ATOM 2218 C CA . TYR A 1 276 ? 6.367 -9.242 14.439 1.00 94.25 276 TYR A CA 1
ATOM 2219 C C . TYR A 1 276 ? 5.018 -8.790 15.010 1.00 94.25 276 TYR A C 1
ATOM 2221 O O . TYR A 1 276 ? 5.014 -7.997 15.949 1.00 94.25 276 TYR A O 1
ATOM 2229 N N . GLY A 1 277 ? 3.893 -9.273 14.467 1.00 94.12 277 GLY A N 1
ATOM 2230 C CA . GLY A 1 277 ? 2.545 -8.892 14.900 1.00 94.12 277 GLY A CA 1
ATOM 2231 C C . GLY A 1 277 ? 2.343 -7.377 14.928 1.00 94.12 277 GLY A C 1
ATOM 2232 O O . GLY A 1 277 ? 1.870 -6.829 15.921 1.00 94.12 277 GLY A O 1
ATOM 2233 N N . ILE A 1 278 ? 2.817 -6.665 13.900 1.00 95.00 278 ILE A N 1
ATOM 2234 C CA . ILE A 1 278 ? 2.909 -5.196 13.937 1.00 95.00 278 ILE A CA 1
ATOM 2235 C C . ILE A 1 278 ? 1.517 -4.557 13.940 1.00 95.00 278 ILE A C 1
ATOM 2237 O O . ILE A 1 278 ? 1.285 -3.615 14.699 1.00 95.00 278 ILE A O 1
ATOM 2241 N N . VAL A 1 279 ? 0.594 -5.051 13.107 1.00 94.75 279 VAL A N 1
ATOM 2242 C CA . VAL A 1 279 ? -0.785 -4.535 13.053 1.00 94.75 279 VAL A CA 1
ATOM 2243 C C . VAL A 1 279 ? -1.475 -4.800 14.387 1.00 94.75 279 VAL A C 1
ATOM 2245 O O . VAL A 1 279 ? -2.054 -3.890 14.978 1.00 94.75 279 VAL A O 1
ATOM 2248 N N . GLU A 1 280 ? -1.323 -6.015 14.903 1.00 93.25 280 GLU A N 1
ATOM 2249 C CA . GLU A 1 280 ? -1.851 -6.442 16.189 1.00 93.25 280 GLU A CA 1
ATOM 2250 C C . GLU A 1 280 ? -1.319 -5.572 17.331 1.00 93.25 280 GLU A C 1
ATOM 2252 O O . GLU A 1 280 ? -2.093 -5.060 18.138 1.00 93.25 280 GLU A O 1
ATOM 2257 N N . GLY A 1 281 ? -0.011 -5.312 17.356 1.00 91.69 281 GLY A N 1
ATOM 2258 C CA . GLY A 1 281 ? 0.620 -4.458 18.356 1.00 91.69 281 GLY A CA 1
ATOM 2259 C C . GLY A 1 281 ? 0.116 -3.014 18.318 1.00 91.69 281 GLY A C 1
ATOM 2260 O O . GLY A 1 281 ? -0.024 -2.381 19.366 1.00 91.69 281 GLY A O 1
ATOM 2261 N N . TYR A 1 282 ? -0.199 -2.475 17.135 1.00 91.69 282 TYR A N 1
ATOM 2262 C CA . TYR A 1 282 ? -0.819 -1.153 17.034 1.00 91.69 282 TYR A CA 1
ATOM 2263 C C . TYR A 1 282 ? -2.269 -1.133 17.513 1.00 91.69 282 TYR A C 1
ATOM 2265 O O . TYR A 1 282 ? -2.655 -0.173 18.179 1.00 91.69 282 TYR A O 1
ATOM 2273 N N . LEU A 1 283 ? -3.054 -2.163 17.199 1.00 90.38 283 LEU A N 1
ATOM 2274 C CA . LEU A 1 283 ? -4.424 -2.293 17.691 1.00 90.38 283 LEU A CA 1
ATOM 2275 C C . LEU A 1 283 ? -4.439 -2.394 19.222 1.00 90.38 283 LEU A C 1
ATOM 2277 O O . LEU A 1 283 ? -5.087 -1.575 19.875 1.00 90.38 283 LEU A O 1
ATOM 2281 N N . GLN A 1 284 ? -3.616 -3.284 19.792 1.00 88.25 284 GLN A N 1
ATOM 2282 C CA . GLN A 1 284 ? -3.449 -3.427 21.241 1.00 88.25 284 GLN A CA 1
ATOM 2283 C C . GLN A 1 284 ? -3.081 -2.091 21.892 1.00 88.25 284 GLN A C 1
ATOM 2285 O O . GLN A 1 284 ? -3.736 -1.638 22.828 1.00 88.25 284 GLN A O 1
ATOM 2290 N N . LYS A 1 285 ? -2.061 -1.413 21.359 1.00 86.75 285 LYS A N 1
ATOM 2291 C CA . LYS A 1 285 ? -1.609 -0.120 21.880 1.00 86.75 285 LYS A CA 1
ATOM 2292 C C . LYS A 1 285 ? -2.673 0.969 21.745 1.00 86.75 285 LYS A C 1
ATOM 2294 O O . LYS A 1 285 ? -2.740 1.851 22.596 1.00 86.75 285 LYS A O 1
ATOM 2299 N N . GLY A 1 286 ? -3.477 0.934 20.684 1.00 85.69 286 GLY A N 1
ATOM 2300 C CA . GLY A 1 286 ? -4.611 1.836 20.486 1.00 85.69 286 GLY A CA 1
ATOM 2301 C C . GLY A 1 286 ? -5.687 1.622 21.544 1.00 85.69 286 GLY A C 1
ATOM 2302 O O . GLY A 1 286 ? -6.124 2.591 22.160 1.00 85.69 286 GLY A O 1
ATOM 2303 N N . LYS A 1 287 ? -6.032 0.360 21.827 1.00 83.69 287 LYS A N 1
ATOM 2304 C CA . LYS A 1 287 ? -6.964 -0.032 22.894 1.00 83.69 287 LYS A CA 1
ATOM 2305 C C . LYS A 1 287 ? -6.461 0.402 24.273 1.00 83.69 287 LYS A C 1
ATOM 2307 O O . LYS A 1 287 ? -7.188 1.078 24.993 1.00 83.69 287 LYS A O 1
ATOM 2312 N N . GLU A 1 288 ? -5.206 0.100 24.608 1.00 84.19 288 GLU A N 1
ATOM 2313 C CA . GLU A 1 288 ? -4.578 0.464 25.891 1.00 84.19 288 GLU A CA 1
ATOM 2314 C C . GLU A 1 288 ? -4.524 1.978 26.126 1.00 84.19 288 GLU A C 1
ATOM 2316 O O . GLU A 1 288 ? -4.679 2.445 27.252 1.00 84.19 288 GLU A O 1
ATOM 2321 N N . LYS A 1 289 ? -4.283 2.753 25.064 1.00 82.88 289 LYS A N 1
ATOM 2322 C CA . LYS A 1 289 ? -4.168 4.215 25.136 1.00 82.88 289 LYS A CA 1
ATOM 2323 C C . LYS A 1 289 ? -5.466 4.954 24.829 1.00 82.88 289 LYS A C 1
ATOM 2325 O O . LYS A 1 289 ? -5.463 6.177 24.892 1.00 82.88 289 LYS A O 1
ATOM 2330 N N . GLN A 1 290 ? -6.523 4.237 24.452 1.00 83.31 290 GLN A N 1
ATOM 2331 C CA . GLN A 1 290 ? -7.790 4.801 23.986 1.00 83.31 290 GLN A CA 1
ATOM 2332 C C . GLN A 1 290 ? -7.615 5.837 22.861 1.00 83.31 290 GLN A C 1
ATOM 2334 O O . GLN A 1 290 ? -8.262 6.881 22.844 1.00 83.31 290 GLN A O 1
ATOM 2339 N N . VAL A 1 291 ? -6.733 5.547 21.899 1.00 83.25 291 VAL A N 1
ATOM 2340 C CA . VAL A 1 291 ? -6.532 6.386 20.707 1.00 83.25 291 VAL A CA 1
ATOM 2341 C C . VAL A 1 291 ? -6.684 5.564 19.427 1.00 83.25 291 VAL A C 1
ATOM 2343 O O . VAL A 1 291 ? -6.318 4.386 19.410 1.00 83.25 291 VAL A O 1
ATOM 2346 N N . PRO A 1 292 ? -7.168 6.166 18.324 1.00 83.81 292 PRO A N 1
ATOM 2347 C CA . PRO A 1 292 ? -7.266 5.474 17.044 1.00 83.81 292 PRO A CA 1
ATOM 2348 C C . PRO A 1 292 ? -5.915 4.929 16.569 1.00 83.81 292 PRO A C 1
ATOM 2350 O O . PRO A 1 292 ? -4.886 5.596 16.699 1.00 83.81 292 PRO A O 1
ATOM 2353 N N . PHE A 1 293 ? -5.929 3.754 15.931 1.00 86.44 293 PHE A N 1
ATOM 2354 C CA . PHE A 1 293 ? -4.745 3.131 15.325 1.00 86.44 293 PHE A CA 1
ATOM 2355 C C . PHE A 1 293 ? -3.981 4.130 14.435 1.00 86.44 293 PHE A C 1
ATOM 2357 O O . PHE A 1 293 ? -2.788 4.361 14.644 1.00 86.44 293 PHE A O 1
ATOM 2364 N N . ALA A 1 294 ? -4.663 4.801 13.504 1.00 85.44 294 ALA A N 1
ATOM 2365 C CA . ALA A 1 294 ? -4.033 5.765 12.600 1.00 85.44 294 ALA A CA 1
ATOM 2366 C C . ALA A 1 294 ? -3.247 6.875 13.335 1.00 85.44 294 ALA A C 1
ATOM 2368 O O . ALA A 1 294 ? -2.182 7.292 12.874 1.00 85.44 294 ALA A O 1
ATOM 2369 N N . ASN A 1 295 ? -3.702 7.300 14.518 1.00 82.62 295 ASN A N 1
ATOM 2370 C CA . ASN A 1 295 ? -3.059 8.368 15.288 1.00 82.62 295 ASN A CA 1
ATOM 2371 C C . ASN A 1 295 ? -1.705 7.930 15.871 1.00 82.62 295 ASN A C 1
ATOM 2373 O O . ASN A 1 295 ? -0.827 8.762 16.095 1.00 82.62 295 ASN A O 1
ATOM 2377 N N . LEU A 1 296 ? -1.486 6.624 16.052 1.00 83.75 296 LEU A N 1
ATOM 2378 C CA . LEU A 1 296 ? -0.201 6.065 16.484 1.00 83.75 296 LEU A CA 1
ATOM 2379 C C . LEU A 1 296 ? 0.858 6.053 15.365 1.00 83.75 296 LEU A C 1
ATOM 2381 O O . LEU A 1 296 ? 2.043 5.839 15.640 1.00 83.75 296 LEU A O 1
ATOM 2385 N N . LEU A 1 297 ? 0.444 6.268 14.111 1.00 80.88 297 LEU A N 1
ATOM 2386 C CA . LEU A 1 297 ? 1.303 6.275 12.922 1.00 80.88 297 LEU A CA 1
ATOM 2387 C C . LEU A 1 297 ? 1.710 7.692 12.486 1.00 80.88 297 LEU A C 1
ATOM 2389 O O . LEU A 1 297 ? 2.684 7.855 11.741 1.00 80.88 297 LEU A O 1
ATOM 2393 N N . GLY A 1 298 ? 1.028 8.728 12.974 1.00 66.06 298 GLY A N 1
ATOM 2394 C CA . GLY A 1 298 ? 1.324 10.124 12.652 1.00 66.06 298 GLY A CA 1
ATOM 2395 C C . GLY A 1 298 ? 2.689 10.609 13.172 1.00 66.06 298 GLY A C 1
ATOM 2396 O O . GLY A 1 298 ? 3.333 9.945 13.991 1.00 66.06 298 GLY A O 1
ATOM 2397 N N . PRO A 1 299 ? 3.205 11.748 12.677 1.00 55.34 299 PRO A N 1
ATOM 2398 C CA . PRO A 1 299 ? 4.260 12.477 13.378 1.00 55.34 299 PRO A CA 1
ATOM 2399 C C . PRO A 1 299 ? 3.753 12.908 14.764 1.00 55.34 299 PRO A C 1
ATOM 2401 O O . PRO A 1 299 ? 2.574 13.202 14.934 1.00 55.34 299 PRO A O 1
ATOM 2404 N N . SER A 1 300 ? 4.640 12.961 15.763 1.00 48.28 300 SER A N 1
ATOM 2405 C CA . SER A 1 300 ? 4.285 13.196 17.177 1.00 48.28 300 SER A CA 1
ATOM 2406 C C . SER A 1 300 ? 3.460 14.469 17.435 1.00 48.28 300 SER A C 1
ATOM 2408 O O . SER A 1 300 ? 2.784 14.549 18.455 1.00 48.28 300 SER A O 1
ATOM 2410 N N . HIS A 1 301 ? 3.504 15.445 16.522 1.00 38.12 301 HIS A N 1
ATOM 2411 C CA . HIS A 1 301 ? 2.748 16.699 16.588 1.00 38.12 301 HIS A CA 1
ATOM 2412 C C . HIS A 1 301 ? 1.255 16.552 16.242 1.00 38.12 301 HIS A C 1
ATOM 2414 O O . HIS A 1 301 ? 0.452 17.315 16.763 1.00 38.12 301 HIS A O 1
ATOM 2420 N N . ALA A 1 302 ? 0.845 15.533 15.475 1.00 39.41 302 ALA A N 1
ATOM 2421 C CA . ALA A 1 302 ? -0.571 15.304 15.148 1.00 39.41 302 ALA A CA 1
ATOM 2422 C C . ALA A 1 302 ? -1.426 14.944 16.382 1.00 39.41 302 ALA A C 1
ATOM 2424 O O . ALA A 1 302 ? -2.641 15.101 16.374 1.00 39.41 302 ALA A O 1
ATOM 2425 N N . LEU A 1 303 ? -0.790 14.481 17.465 1.00 39.34 303 LEU A N 1
ATOM 2426 C CA . LEU A 1 303 ? -1.444 14.262 18.757 1.00 39.34 303 LEU A CA 1
ATOM 2427 C C . LEU A 1 303 ? -1.544 15.555 19.591 1.00 39.34 303 LEU A C 1
ATOM 2429 O O . LEU A 1 303 ? -2.425 15.650 20.435 1.00 39.34 303 LEU A O 1
ATOM 2433 N N . GLN A 1 304 ? -0.680 16.552 19.354 1.00 35.41 304 GLN A N 1
ATOM 2434 C CA . GLN A 1 304 ? -0.711 17.837 20.069 1.00 35.41 304 GLN A CA 1
ATOM 2435 C C . GLN A 1 304 ? -1.854 18.748 19.593 1.00 35.41 304 GLN A C 1
ATOM 2437 O O . GLN A 1 304 ? -2.427 19.462 20.410 1.00 35.41 304 GLN A O 1
ATOM 2442 N N . GLU A 1 305 ? -2.226 18.698 18.309 1.00 35.75 305 GLU A N 1
ATOM 2443 C CA . GLU A 1 305 ? -3.347 19.486 17.754 1.00 35.75 305 GLU A CA 1
ATOM 2444 C C . GLU A 1 305 ? -4.724 19.040 18.270 1.00 35.75 305 GLU A C 1
ATOM 2446 O O . GLU A 1 305 ? -5.671 19.820 18.253 1.00 35.75 305 GLU A O 1
ATOM 2451 N N . LEU A 1 306 ? -4.828 17.826 18.819 1.00 39.50 306 LEU A N 1
ATOM 2452 C CA . LEU A 1 306 ? -6.026 17.332 19.510 1.00 39.50 306 LEU A CA 1
ATOM 2453 C C . LEU A 1 306 ? -6.172 17.895 20.937 1.00 39.50 306 LEU A C 1
ATOM 2455 O O . LEU A 1 306 ? -6.979 17.396 21.714 1.00 39.50 306 LEU A O 1
ATOM 2459 N N . GLY A 1 307 ? -5.371 18.900 21.309 1.00 34.16 307 GLY A N 1
ATOM 2460 C CA . GLY A 1 307 ? -5.390 19.483 22.649 1.00 34.16 307 GLY A CA 1
ATOM 2461 C C . GLY A 1 307 ? -4.852 18.541 23.724 1.00 34.16 307 GLY A C 1
ATOM 2462 O O . GLY A 1 307 ? -5.186 18.719 24.888 1.00 34.16 307 GLY A O 1
ATOM 2463 N N . VAL A 1 308 ? -4.033 17.549 23.351 1.00 36.19 308 VAL A N 1
ATOM 2464 C CA . VAL A 1 308 ? -3.394 16.606 24.280 1.00 36.19 308 VAL A CA 1
ATOM 2465 C C . VAL A 1 308 ? -1.991 17.121 24.624 1.00 36.19 308 VAL A C 1
ATOM 2467 O O . VAL A 1 308 ? -1.060 16.959 23.820 1.00 36.19 308 VAL A O 1
ATOM 2470 N N . PRO A 1 309 ? -1.767 17.739 25.799 1.00 35.81 309 PRO A N 1
ATOM 2471 C CA . PRO A 1 309 ? -0.425 18.096 26.225 1.00 35.81 309 PRO A CA 1
ATOM 2472 C C . PRO A 1 309 ? 0.335 16.805 26.574 1.00 35.81 309 PRO A C 1
ATOM 2474 O O . PRO A 1 309 ? -0.207 15.906 27.207 1.00 35.81 309 PRO A O 1
ATOM 2477 N N . ASN A 1 310 ? 1.611 16.716 26.186 1.00 37.78 310 ASN A N 1
ATOM 2478 C CA . ASN A 1 310 ? 2.547 15.637 26.557 1.00 37.78 310 ASN A CA 1
ATOM 2479 C C . ASN A 1 310 ? 2.341 14.239 25.930 1.00 37.78 310 ASN A C 1
ATOM 2481 O O . ASN A 1 310 ? 2.731 13.232 26.512 1.00 37.78 310 ASN A O 1
ATOM 2485 N N . ALA A 1 311 ? 1.910 14.152 24.665 1.00 37.31 311 ALA A N 1
ATOM 2486 C CA . ALA A 1 311 ? 1.892 12.892 23.893 1.00 37.31 311 ALA A CA 1
ATOM 2487 C C . ALA A 1 311 ? 3.280 12.229 23.647 1.00 37.31 311 ALA A C 1
ATOM 2489 O O . ALA A 1 311 ? 3.377 11.177 23.007 1.00 37.31 311 ALA A O 1
ATOM 2490 N N . ARG A 1 312 ? 4.375 12.823 24.145 1.00 33.47 312 ARG A N 1
ATOM 2491 C CA . ARG A 1 312 ? 5.738 12.270 24.105 1.00 33.47 312 ARG A CA 1
ATOM 2492 C C . ARG A 1 312 ? 6.130 11.594 25.429 1.00 33.47 312 ARG A C 1
ATOM 2494 O O . ARG A 1 312 ? 7.165 11.938 25.971 1.00 33.47 312 ARG A O 1
ATOM 2501 N N . ALA A 1 313 ? 5.370 10.637 25.950 1.00 31.27 313 ALA A N 1
ATOM 2502 C CA . ALA A 1 313 ? 5.905 9.576 26.817 1.00 31.27 313 ALA A CA 1
ATOM 2503 C C . ALA A 1 313 ? 4.809 8.560 27.173 1.00 31.27 313 ALA A C 1
ATOM 2505 O O . ALA A 1 313 ? 3.624 8.839 27.087 1.00 31.27 313 ALA A O 1
ATOM 2506 N N . SER A 1 314 ? 5.245 7.338 27.459 1.00 29.80 314 SER A N 1
ATOM 2507 C CA . SER A 1 314 ? 4.626 6.317 28.317 1.00 29.80 314 SER A CA 1
ATOM 2508 C C . SER A 1 314 ? 3.241 6.562 28.955 1.00 29.80 314 SER A C 1
ATOM 2510 O O . SER A 1 314 ? 3.029 7.567 29.610 1.00 29.80 314 SER A O 1
ATOM 2512 N N . GLN A 1 315 ? 2.417 5.506 28.878 1.00 34.38 315 GLN A N 1
ATOM 2513 C CA . GLN A 1 315 ? 1.612 4.924 29.970 1.00 34.38 315 GLN A CA 1
ATOM 2514 C C . GLN A 1 315 ? 0.629 5.814 30.765 1.00 34.38 315 GLN A C 1
ATOM 2516 O O . GLN A 1 315 ? 1.035 6.684 31.518 1.00 34.38 315 GLN A O 1
ATOM 2521 N N . ALA A 1 316 ? -0.636 5.375 30.740 1.00 27.62 316 ALA A N 1
ATOM 2522 C CA . ALA A 1 316 ? -1.653 5.526 31.787 1.00 27.62 316 ALA A CA 1
ATOM 2523 C C . ALA A 1 316 ? -2.310 6.908 32.031 1.00 27.62 316 ALA A C 1
ATOM 2525 O O . ALA A 1 316 ? -1.763 7.972 31.777 1.00 27.62 316 ALA A O 1
ATOM 2526 N N . VAL A 1 317 ? -3.562 6.784 32.483 1.00 32.84 317 VAL A N 1
ATOM 2527 C CA . VAL A 1 317 ? -4.676 7.734 32.664 1.00 32.84 317 VAL A CA 1
ATOM 2528 C C . VAL A 1 317 ? -4.473 8.670 33.860 1.00 32.84 317 VAL A C 1
ATOM 2530 O O . VAL A 1 317 ? -3.946 8.192 34.858 1.00 32.84 317 VAL A O 1
ATOM 2533 N N . ILE A 1 318 ? -5.031 9.895 33.828 1.00 27.84 318 ILE A N 1
ATOM 2534 C CA . ILE A 1 318 ? -5.779 10.494 34.962 1.00 27.84 318 ILE A CA 1
ATOM 2535 C C . ILE A 1 318 ? -6.979 11.296 34.418 1.00 27.84 318 ILE A C 1
ATOM 2537 O O . ILE A 1 318 ? -6.842 12.055 33.461 1.00 27.84 318 ILE A O 1
ATOM 2541 N N . SER A 1 319 ? -8.149 11.083 35.028 1.00 28.14 319 SER A N 1
ATOM 2542 C CA . SER A 1 319 ? -9.350 11.917 34.933 1.00 28.14 319 SER A CA 1
ATOM 2543 C C . SER A 1 319 ? -9.237 13.112 35.878 1.00 28.14 319 SER A C 1
ATOM 2545 O O . SER A 1 319 ? -8.912 12.906 37.046 1.00 28.14 319 SER A O 1
ATOM 2547 N N . ASP A 1 320 ? -9.590 14.315 35.431 1.00 25.92 320 ASP A N 1
ATOM 2548 C CA . ASP A 1 320 ? -9.798 15.444 36.343 1.00 25.92 320 ASP A CA 1
ATOM 2549 C C . ASP A 1 320 ? -11.132 15.276 37.097 1.00 25.92 320 ASP A C 1
ATOM 2551 O O . ASP A 1 320 ? -12.181 15.739 36.649 1.00 25.92 320 ASP A O 1
ATOM 2555 N N . PHE A 1 321 ? -11.059 14.577 38.234 1.00 33.50 321 PHE A N 1
ATOM 2556 C CA . PHE A 1 321 ? -11.791 14.862 39.473 1.00 33.50 321 PHE A CA 1
ATOM 2557 C C . PHE A 1 321 ? -10.861 14.603 40.658 1.00 33.50 321 PHE A C 1
ATOM 2559 O O . PHE A 1 321 ? -10.226 13.525 40.684 1.00 33.50 321 PHE A O 1
#

Solvent-accessible surface area (backbone atoms only — not comparable to full-atom values): 18541 Å² total; per-residue (Å²): 130,86,82,64,61,26,67,84,45,72,41,78,52,87,90,60,54,46,74,56,54,80,93,71,53,58,51,72,57,98,74,55,72,51,64,58,79,89,61,55,36,81,40,77,82,84,52,67,76,72,43,34,37,31,16,34,33,68,42,60,37,56,52,98,84,68,52,68,42,46,89,77,33,53,66,41,35,40,17,38,32,31,25,40,61,93,53,95,62,60,83,43,40,38,37,37,28,54,41,64,54,45,88,51,89,89,39,50,74,45,60,22,94,40,54,68,59,39,54,52,52,50,45,52,48,50,60,74,68,55,46,43,28,43,32,12,69,39,32,42,74,42,48,56,42,39,52,47,52,28,30,59,68,68,70,79,50,81,56,54,75,26,41,41,66,94,38,62,51,49,73,44,80,47,79,45,74,41,98,88,74,44,75,40,82,46,45,44,61,58,35,58,86,38,35,72,49,38,46,57,61,49,44,69,75,41,38,91,79,48,81,66,94,55,82,50,68,57,52,40,33,32,72,75,65,39,93,47,79,87,19,66,65,79,89,77,53,61,70,53,52,42,41,26,65,71,28,100,85,39,42,31,64,38,32,29,57,51,47,55,50,37,40,47,54,8,45,49,41,51,55,52,36,58,76,66,40,47,67,55,50,40,32,38,52,16,53,78,65,74,43,62,53,61,68,75,68,50,65,79,63,69,48,43,78,74,73,39,83,72,77,85,62,82,83,88,87,84,75,99,123

Organism: Armillaria tabescens (NCBI:txid1929756)

Secondary structure (DSSP, 8-state):
------S-EEE--TTSEEEPPTTT--BSSS--EEE-GGG-EEE--------EEEEEEEEE---TTS---TTTPPEEEEEEEEEETT-SS-SEEEEEEES-----TTSEEEEESSHHHHHHHHHHHHHHH--SEEEESSTTTTHHHHHHHHHHHHSS-----SSBTT---EEEEEEEEETTTEEEEEEEEEBTTBEEEEHHHHHHHTTTT---S--SHHHHHHHHH-SSGGG-PPP--HHHHHHHHHSTT-SHHHHHHHHHHHHHHHHHHHHHHHHHTHHHHHHHHHHHHT--GGGGTS-GGGGTTT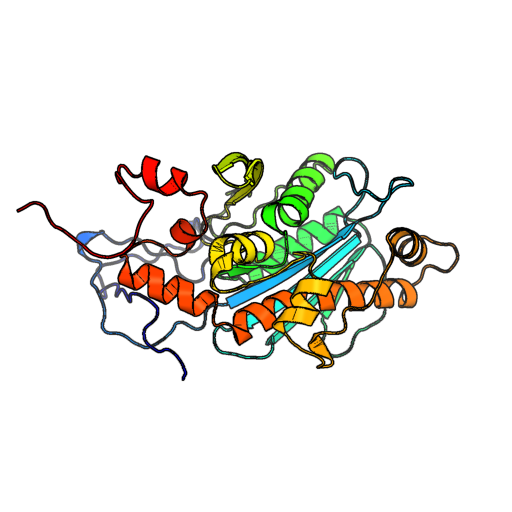T-TT-SS--------

Radius of gyration: 20.95 Å; Cα contacts (8 Å, |Δi|>4): 552; chains: 1; bounding box: 57×38×67 Å

Foldseek 3Di:
DPDWDLAWDKDQDPPQKDWDDPVRDQFLDPTDIDGDPVNIDTDDGPTDDQAKEKFKFWDWAADPVLDDDLLPIATAKMWIFIGGQPDQGGPATEMQGEAAADDDPRYHYHYDPDRLVSLVVVLVVLSVSVGQEYEFACCFAPPVVSSCSNCVNVVNDFQQNARGPPDGWDKDWDWDADPVPGIDITIGIDHYSHAYDHPLQVQVVVCVPRVFPDSPLLRSLCVPVHPDPLSDQDDDGSVLSCCCCPNPPHDNHSVNVVRVNRNSRRSSGSNNCNVVVVQSVLSNVCVQVVHDSNCVRDRQCVVVVVVDPPSPDDDDDDDDD

pLDDT: mean 86.23, std 17.35, range [25.92, 98.88]